Protein AF-A0A5E5AVF3-F1 (afdb_monomer_lite)

Sequence (190 aa):
MSASVRGDELFFSGCRPSLEIARDFVYLDTTTNKESISQADIYAVIANMFACVRSDNQGFAAKAGGKTSAVMAWSSGVYGHVLACPSNFEFYNDAILRAAFLRAASPSELLYAVDEESSARVRDIISAEASAWNNGGGAALPEFLLALATKRMRLADAHLHDVRVHLGKLKLPPYMMDLINEIGPSSDGE

Secondary structure (DSSP, 8-state):
------TT-SS---SSSS-PPPTT-TTS-HHHHGGG--HHHHHHHHHHHHHHHHTTT--TTS-TT----S---S-B-TT--BPPPTHHHHH---HHHHHHHHHHS-TTTTBGGG-HHHHHHHHHHHHHHHHHHTTT--TTHHHHHHHHHTTSSB--HHHHHHHHHHHTTS---HHHHHHHHHS-------

Foldseek 3Di:
DDPPPFLFVPFDWFLDPTQADDCPHPPDNSPPPRPPDGLNNLLVVLLVVVVCVVVVVDPPPDDDPDPPDDDPPQPQQPPRQRAHQLCQLVPPPGLSNVLSNLVSDALSNQAQQSPQVSLQSNLVSLLVLLVCNVVSGNGNNQSVLVCLLVSSHDHHPVSLVVSLVSNVVDDGDPVSVVSSVSNDDPPPPD

Organism: NCBI:txid2508302

Radius of gyration: 17.75 Å; chains: 1; bounding box: 54×36×49 Å

pLDDT: mean 74.74, std 16.51, range [32.56, 93.81]

Structure (mmCIF, N/CA/C/O backbone):
data_AF-A0A5E5AVF3-F1
#
_entry.id   AF-A0A5E5AVF3-F1
#
loop_
_atom_site.group_PDB
_atom_site.id
_atom_site.type_symbol
_atom_site.label_atom_id
_atom_site.label_alt_id
_atom_site.label_comp_id
_atom_site.label_asym_id
_atom_site.label_entity_id
_atom_site.l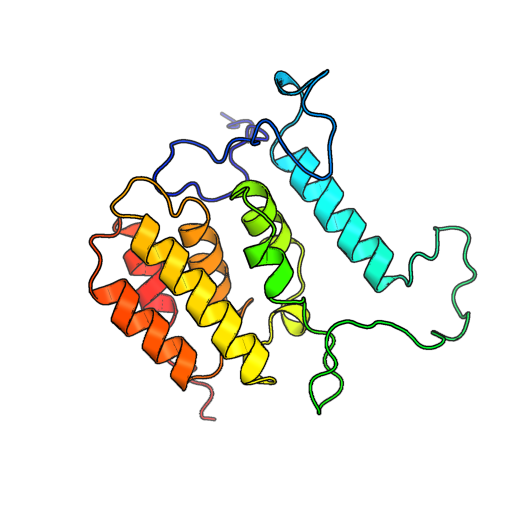abel_seq_id
_atom_site.pdbx_PDB_ins_code
_atom_site.Cartn_x
_atom_site.Cartn_y
_atom_site.Cartn_z
_atom_site.occupancy
_atom_site.B_iso_or_equiv
_atom_site.auth_seq_id
_atom_site.auth_comp_id
_atom_site.auth_asym_id
_atom_site.auth_atom_id
_atom_site.pdbx_PDB_model_num
ATOM 1 N N . MET A 1 1 ? -13.974 -22.711 21.340 1.00 34.44 1 MET A N 1
ATOM 2 C CA . MET A 1 1 ? -14.896 -21.636 20.919 1.00 34.44 1 MET A CA 1
ATOM 3 C C . MET A 1 1 ? -14.328 -21.054 19.640 1.00 34.44 1 MET A C 1
ATOM 5 O O . MET A 1 1 ? -13.303 -20.394 19.699 1.00 34.44 1 MET A O 1
ATOM 9 N N . SER A 1 2 ? -14.892 -21.426 18.489 1.00 32.56 2 SER A N 1
ATOM 10 C CA . SER A 1 2 ? -14.449 -20.919 17.187 1.00 32.56 2 SER A CA 1
ATOM 11 C C . SER A 1 2 ? -14.925 -19.478 17.075 1.00 32.56 2 SER A C 1
ATOM 13 O O . SER A 1 2 ? -16.125 -19.254 16.927 1.00 32.56 2 SER A O 1
ATOM 15 N N . ALA A 1 3 ? -14.021 -18.509 17.211 1.00 37.59 3 ALA A N 1
ATOM 16 C CA . ALA A 1 3 ? -14.309 -17.146 16.797 1.00 37.59 3 ALA A CA 1
ATOM 17 C C . ALA A 1 3 ? -14.588 -17.214 15.293 1.00 37.59 3 ALA A C 1
ATOM 19 O O . ALA A 1 3 ? -13.686 -17.467 14.498 1.00 37.59 3 ALA A O 1
ATOM 20 N N . SER A 1 4 ? -15.865 -17.130 14.917 1.00 39.84 4 SER A N 1
ATOM 21 C CA . SER A 1 4 ? -16.254 -16.916 13.530 1.00 39.84 4 SER A CA 1
ATOM 22 C C . SER A 1 4 ? -15.547 -15.639 13.109 1.00 39.84 4 SER A C 1
ATOM 24 O O . SER A 1 4 ? -15.903 -14.579 13.620 1.00 39.84 4 SER A O 1
ATOM 26 N N . VAL A 1 5 ? -14.520 -15.748 12.263 1.00 46.66 5 VAL A N 1
ATOM 27 C CA . VAL A 1 5 ? -13.874 -14.592 11.637 1.00 46.66 5 VAL A CA 1
ATOM 28 C C . VAL A 1 5 ? -15.006 -13.819 10.975 1.00 46.66 5 VAL A C 1
ATOM 30 O O . VAL A 1 5 ? -15.607 -14.296 10.010 1.00 46.66 5 VAL A O 1
ATOM 33 N N . ARG A 1 6 ? -15.418 -12.704 11.585 1.00 53.56 6 ARG A N 1
ATOM 34 C CA . ARG A 1 6 ? -16.416 -11.823 10.986 1.00 53.56 6 ARG A CA 1
ATOM 35 C C . ARG A 1 6 ? -15.789 -11.330 9.688 1.00 53.56 6 ARG A C 1
ATOM 37 O O . ARG A 1 6 ? -14.609 -10.989 9.680 1.00 53.56 6 ARG A O 1
ATOM 44 N N . GLY A 1 7 ? -16.557 -11.309 8.600 1.00 57.94 7 GLY A N 1
ATOM 45 C CA . GLY A 1 7 ? -16.069 -10.903 7.274 1.00 57.94 7 GLY A CA 1
ATOM 46 C C . GLY A 1 7 ? -15.437 -9.504 7.221 1.00 57.94 7 GLY A C 1
ATOM 47 O O . GLY A 1 7 ? -14.859 -9.164 6.197 1.00 57.94 7 GLY A O 1
ATOM 48 N N . ASP A 1 8 ? -15.505 -8.741 8.318 1.00 62.59 8 ASP A N 1
ATOM 49 C CA . ASP A 1 8 ? -15.069 -7.352 8.474 1.00 62.59 8 ASP A CA 1
ATOM 50 C C . ASP A 1 8 ? -13.799 -7.167 9.332 1.00 62.59 8 ASP A C 1
ATOM 52 O O . ASP A 1 8 ? -13.460 -6.043 9.698 1.00 62.59 8 ASP A O 1
ATOM 56 N N . GLU A 1 9 ? -13.087 -8.249 9.661 1.00 71.69 9 GLU A N 1
ATOM 57 C CA . GLU A 1 9 ? -11.771 -8.212 10.333 1.00 71.69 9 GLU A CA 1
ATOM 58 C C . GLU A 1 9 ? -10.642 -8.702 9.409 1.00 71.69 9 GLU A C 1
ATOM 60 O O . GLU A 1 9 ? -9.593 -9.164 9.858 1.00 71.69 9 GLU A O 1
ATOM 65 N N . LEU A 1 10 ? -10.858 -8.648 8.090 1.00 74.12 10 LEU A N 1
ATOM 66 C CA . LEU A 1 10 ? -9.896 -9.167 7.123 1.00 74.12 10 LEU A CA 1
ATOM 67 C C . LEU A 1 10 ? -8.633 -8.297 7.079 1.00 74.12 10 LEU A C 1
ATOM 69 O O . LEU A 1 10 ? -7.533 -8.833 6.940 1.00 74.12 10 LEU A O 1
ATOM 73 N N . PHE A 1 11 ? -8.780 -6.978 7.206 1.00 79.81 11 PHE A N 1
ATOM 74 C CA . PHE A 1 11 ? -7.700 -5.997 7.077 1.00 79.81 11 PHE A CA 1
ATOM 75 C C . PHE A 1 11 ? -7.324 -5.347 8.416 1.00 79.81 11 PHE A C 1
ATOM 77 O O . PHE A 1 11 ? -8.166 -5.164 9.293 1.00 79.81 11 PHE A O 1
ATOM 84 N N . PHE A 1 12 ? -6.058 -4.952 8.564 1.00 70.69 12 PHE A N 1
ATOM 85 C CA . PHE A 1 12 ? -5.575 -4.184 9.708 1.00 70.69 12 PHE A CA 1
ATOM 86 C C . PHE A 1 12 ? -6.148 -2.769 9.663 1.00 70.69 12 PHE A C 1
ATOM 88 O O . PHE A 1 12 ? -5.821 -1.970 8.785 1.00 70.69 12 PHE A O 1
ATOM 95 N N . SER A 1 13 ? -6.989 -2.445 10.638 1.00 65.12 13 SER A N 1
ATOM 96 C CA . SER A 1 13 ? -7.575 -1.119 10.777 1.00 65.12 13 SER A CA 1
ATOM 97 C C . SER A 1 13 ? -6.633 -0.173 11.535 1.00 65.12 13 SER A C 1
ATOM 99 O O . SER A 1 13 ? -6.146 -0.502 12.617 1.00 65.12 13 SER A O 1
ATOM 101 N N . GLY A 1 14 ? -6.369 1.005 10.961 1.00 64.38 14 GLY A N 1
ATOM 102 C CA . GLY A 1 14 ? -5.529 2.052 11.560 1.00 64.38 14 GLY A CA 1
ATOM 103 C C . GLY A 1 14 ? -6.239 2.881 12.639 1.00 64.38 14 GLY A C 1
ATOM 104 O O . GLY A 1 14 ? -6.730 2.352 13.629 1.00 64.38 14 GLY A O 1
ATOM 105 N N . CYS A 1 15 ? -6.312 4.205 12.453 1.00 57.97 15 CYS A N 1
ATOM 106 C CA . CYS A 1 15 ? -6.968 5.142 13.385 1.00 57.97 15 CYS A CA 1
ATOM 107 C C . CYS A 1 15 ? -8.470 4.899 13.613 1.00 57.97 15 CYS A C 1
ATOM 109 O O . CYS A 1 15 ? -9.067 5.542 14.476 1.00 57.97 15 CYS A O 1
ATOM 111 N N . ARG A 1 16 ? -9.100 4.027 12.822 1.00 59.25 16 ARG A N 1
ATOM 112 C CA . ARG A 1 16 ? -10.519 3.681 12.934 1.00 59.25 16 ARG A CA 1
ATOM 113 C C . ARG A 1 16 ? -10.670 2.235 13.398 1.00 59.25 16 ARG A C 1
ATOM 115 O O . ARG A 1 16 ? -9.829 1.415 13.048 1.00 59.25 16 ARG A O 1
ATOM 122 N N . PRO A 1 17 ? -11.735 1.918 14.155 1.00 53.53 17 PRO A N 1
ATOM 123 C CA . PRO A 1 17 ? -11.934 0.588 14.732 1.00 53.53 17 PRO A CA 1
ATOM 124 C C . PRO A 1 17 ? -12.215 -0.495 13.684 1.00 53.53 17 PRO A C 1
ATOM 126 O O . PRO A 1 17 ? -12.005 -1.669 13.958 1.00 53.53 17 PRO A O 1
ATOM 129 N N . SER A 1 18 ? -12.687 -0.112 12.496 1.00 59.50 18 SER A N 1
ATOM 130 C CA . SER A 1 18 ? -12.791 -0.986 11.334 1.00 59.50 18 SER A CA 1
ATOM 131 C C . SER A 1 18 ? -12.590 -0.167 10.064 1.00 59.50 18 SER A C 1
ATOM 133 O O . SER A 1 18 ? -12.872 1.037 10.021 1.00 59.50 18 SER A O 1
ATOM 135 N N . LEU A 1 19 ? -12.055 -0.817 9.035 1.00 60.41 19 LEU A N 1
ATOM 136 C CA . LEU A 1 19 ? -12.056 -0.275 7.691 1.00 60.41 19 LEU A CA 1
ATOM 137 C C . LEU A 1 19 ? -13.487 -0.416 7.160 1.00 60.41 19 LEU A C 1
ATOM 139 O O . LEU A 1 19 ? -13.970 -1.527 6.950 1.00 60.41 19 LEU A O 1
ATOM 143 N N . GLU A 1 20 ? -14.168 0.719 7.013 1.00 64.69 20 GLU A N 1
ATOM 144 C CA . GLU A 1 20 ? -15.552 0.806 6.545 1.00 64.69 20 GLU A CA 1
ATOM 145 C C . GLU A 1 20 ? -15.616 1.222 5.076 1.00 64.69 20 GLU A C 1
ATOM 147 O O . GLU A 1 20 ? -14.775 1.979 4.589 1.00 64.69 20 GLU A O 1
ATOM 152 N N . ILE A 1 21 ? -16.641 0.734 4.379 1.00 63.12 21 ILE A N 1
ATOM 153 C CA . ILE A 1 21 ? -16.909 1.067 2.980 1.00 63.12 21 ILE A CA 1
ATOM 154 C C . ILE A 1 21 ? -17.369 2.526 2.927 1.00 63.12 21 ILE A C 1
ATOM 156 O O . ILE A 1 21 ? -18.331 2.878 3.624 1.00 63.12 21 ILE A O 1
ATOM 160 N N . ALA A 1 22 ? -16.736 3.399 2.139 1.00 60.28 22 ALA A N 1
ATOM 161 C CA . ALA A 1 22 ? -17.267 4.744 1.941 1.00 60.28 22 ALA A CA 1
ATOM 162 C C . ALA A 1 22 ? -18.610 4.704 1.201 1.00 60.28 22 ALA A C 1
ATOM 164 O O . ALA A 1 22 ? -19.029 3.702 0.625 1.00 60.28 22 ALA A O 1
ATOM 165 N N . ARG A 1 23 ? -19.373 5.795 1.298 1.00 53.44 23 ARG A N 1
ATOM 166 C CA . ARG A 1 23 ? -20.700 5.865 0.664 1.00 53.44 23 ARG A CA 1
ATOM 167 C C . ARG A 1 23 ? -20.620 6.026 -0.855 1.00 53.44 23 ARG A C 1
ATOM 169 O O . ARG A 1 23 ? -21.620 5.770 -1.508 1.00 53.44 23 ARG A O 1
ATOM 176 N N . ASP A 1 24 ? -19.469 6.413 -1.383 1.00 56.00 24 ASP A N 1
ATOM 177 C CA . ASP A 1 24 ? -19.155 6.725 -2.779 1.00 56.00 24 ASP A CA 1
ATOM 178 C C . ASP A 1 24 ? -18.214 5.683 -3.410 1.00 56.00 24 ASP A C 1
ATOM 180 O O . ASP A 1 24 ? -17.358 6.001 -4.233 1.00 56.00 24 ASP A O 1
ATOM 184 N N . PHE A 1 25 ? -18.363 4.421 -3.010 1.00 64.38 25 PHE A N 1
ATOM 185 C CA . PHE A 1 25 ? -17.496 3.345 -3.463 1.00 64.38 25 PHE A CA 1
ATOM 186 C C . PHE A 1 25 ? -17.607 3.139 -4.982 1.00 64.38 25 PHE A C 1
ATOM 188 O O . PHE A 1 25 ? -18.679 2.895 -5.527 1.00 64.38 25 PHE A O 1
ATOM 195 N N . VAL A 1 26 ? -16.470 3.204 -5.676 1.00 63.66 26 VAL A N 1
ATOM 196 C CA . VAL A 1 26 ? -16.422 3.285 -7.148 1.00 63.66 26 VAL A CA 1
ATOM 197 C C . VAL A 1 26 ? -16.917 2.010 -7.848 1.00 63.66 26 VAL A C 1
ATOM 199 O O . VAL A 1 26 ? -17.441 2.083 -8.958 1.00 63.66 26 VAL A O 1
ATOM 202 N N . TYR A 1 27 ? -16.757 0.839 -7.223 1.00 62.59 27 TYR A N 1
ATOM 203 C CA . TYR A 1 27 ? -16.987 -0.459 -7.879 1.00 62.59 27 TYR A CA 1
ATOM 204 C C . TYR A 1 27 ? -18.280 -1.179 -7.473 1.00 62.59 27 TYR A C 1
ATOM 206 O O . TYR A 1 27 ? -18.601 -2.220 -8.041 1.00 62.59 27 TYR A O 1
ATOM 214 N N . LEU A 1 28 ? -19.013 -0.665 -6.490 1.00 64.00 28 LEU A N 1
ATOM 215 C CA . LEU A 1 28 ? -20.213 -1.287 -5.934 1.00 64.00 28 LEU A CA 1
ATOM 216 C C . LEU A 1 28 ? -21.241 -0.199 -5.678 1.00 64.00 28 LEU A C 1
ATOM 218 O O . LEU A 1 28 ? -20.917 0.840 -5.111 1.00 64.00 28 LEU A O 1
ATOM 222 N N . ASP A 1 29 ? -22.488 -0.466 -6.050 1.00 63.25 29 ASP A N 1
ATOM 223 C CA . ASP A 1 29 ? -23.587 0.425 -5.713 1.00 63.25 29 ASP A CA 1
ATOM 224 C C . ASP A 1 29 ? -23.910 0.320 -4.214 1.00 63.25 29 ASP A C 1
ATOM 226 O O . ASP A 1 29 ? -24.664 -0.535 -3.744 1.00 63.25 29 ASP A O 1
ATOM 230 N N . THR A 1 30 ? -23.303 1.219 -3.448 1.00 63.12 30 THR A N 1
ATOM 231 C CA . THR A 1 30 ? -23.482 1.380 -2.003 1.00 63.12 30 THR A CA 1
ATOM 232 C C . THR A 1 30 ? -24.806 2.045 -1.632 1.00 63.12 30 THR A C 1
ATOM 234 O O . THR A 1 30 ? -25.090 2.180 -0.441 1.00 63.12 30 THR A O 1
ATOM 237 N N . THR A 1 31 ? -25.633 2.461 -2.600 1.00 62.56 31 THR A N 1
ATOM 238 C CA . THR A 1 31 ? -26.917 3.124 -2.314 1.00 62.56 31 THR A CA 1
ATOM 239 C C . THR A 1 31 ? -28.014 2.142 -1.913 1.00 62.56 31 THR A C 1
ATOM 241 O O . THR A 1 31 ? -28.884 2.496 -1.119 1.00 62.56 31 THR A O 1
ATOM 244 N N . THR A 1 32 ? -27.947 0.901 -2.403 1.00 60.56 32 THR A N 1
ATOM 245 C CA . THR A 1 32 ? -29.050 -0.062 -2.267 1.00 60.56 32 THR A CA 1
ATOM 246 C C . THR A 1 32 ? -28.806 -1.112 -1.178 1.00 60.56 32 THR A C 1
ATOM 248 O O . THR A 1 32 ? -29.767 -1.588 -0.580 1.00 60.56 32 THR A O 1
ATOM 251 N N . ASN A 1 33 ? -27.549 -1.489 -0.889 1.00 63.22 33 ASN A N 1
ATOM 252 C CA . ASN A 1 33 ? -27.274 -2.630 0.002 1.00 63.22 33 ASN A CA 1
ATOM 253 C C . ASN A 1 33 ? -25.940 -2.549 0.774 1.00 63.22 33 ASN A C 1
ATOM 255 O O . ASN A 1 33 ? -25.206 -3.527 0.893 1.00 63.22 33 ASN A O 1
ATOM 259 N N . LYS A 1 34 ? -25.592 -1.370 1.305 1.00 65.88 34 LYS A N 1
ATOM 260 C CA . LYS A 1 34 ? -24.308 -1.157 2.001 1.00 65.88 34 LYS A CA 1
ATOM 261 C C . LYS A 1 34 ? -24.086 -2.094 3.197 1.00 65.88 34 LYS A C 1
ATOM 263 O O . LYS A 1 34 ? -22.966 -2.532 3.420 1.00 65.88 34 LYS A O 1
ATOM 268 N N . GLU A 1 35 ? -25.139 -2.392 3.956 1.00 67.00 35 GLU A N 1
ATOM 269 C CA . GLU A 1 35 ? -25.049 -3.180 5.196 1.00 67.00 35 GLU A CA 1
ATOM 270 C C . GLU A 1 35 ? -24.799 -4.676 4.958 1.00 67.00 35 GLU A C 1
ATOM 272 O O . GLU A 1 35 ? -24.400 -5.381 5.880 1.00 67.00 35 GLU A O 1
ATOM 277 N N . SER A 1 36 ? -25.010 -5.167 3.732 1.00 70.62 36 SER A N 1
ATOM 278 C CA . SER A 1 36 ? -24.752 -6.565 3.375 1.00 70.62 36 SER A CA 1
ATOM 279 C C . SER A 1 36 ? -23.370 -6.805 2.767 1.00 70.62 36 SER A C 1
ATOM 281 O O . SER A 1 36 ? -23.023 -7.957 2.530 1.00 70.62 36 SER A O 1
ATOM 283 N N . ILE A 1 37 ? -22.616 -5.747 2.450 1.00 74.00 37 ILE A N 1
ATOM 284 C CA . ILE A 1 37 ? -21.313 -5.864 1.786 1.00 74.00 37 ILE A CA 1
ATOM 285 C C . ILE A 1 37 ? -20.230 -5.939 2.862 1.00 74.00 37 ILE A C 1
ATOM 287 O O . ILE A 1 37 ? -20.027 -4.980 3.606 1.00 74.00 37 ILE A O 1
ATOM 291 N N . SER A 1 38 ? -19.525 -7.067 2.922 1.00 80.00 38 SER A N 1
ATOM 292 C CA . SER A 1 38 ? -18.410 -7.286 3.847 1.00 80.00 38 SER A CA 1
ATOM 293 C C . SER A 1 38 ? -17.060 -6.889 3.239 1.00 80.00 38 SER A C 1
ATOM 295 O O . SER A 1 38 ? -16.915 -6.762 2.017 1.00 80.00 38 SER A O 1
ATOM 297 N N . GLN A 1 39 ? -16.019 -6.754 4.072 1.00 81.81 39 GLN A N 1
ATOM 298 C CA . GLN A 1 39 ? -14.650 -6.558 3.556 1.00 81.81 39 GLN A CA 1
ATOM 299 C C . GLN A 1 39 ? -14.197 -7.721 2.655 1.00 81.81 39 GLN A C 1
ATOM 301 O O . GLN A 1 39 ? -13.451 -7.506 1.695 1.00 81.81 39 GLN A O 1
ATOM 306 N N . ALA A 1 40 ? -14.657 -8.944 2.936 1.00 81.00 40 ALA A N 1
ATOM 307 C CA . ALA A 1 40 ? -14.360 -10.123 2.129 1.00 81.00 40 ALA A CA 1
ATOM 308 C C . ALA A 1 40 ? -14.952 -10.034 0.712 1.00 81.00 40 ALA A C 1
ATOM 310 O O . ALA A 1 40 ? -14.285 -10.441 -0.239 1.00 81.00 40 ALA A O 1
ATOM 311 N N . ASP A 1 41 ? -16.146 -9.456 0.552 1.00 81.75 41 ASP A N 1
ATOM 312 C CA . ASP A 1 41 ? -16.769 -9.262 -0.764 1.00 81.75 41 ASP A CA 1
ATOM 313 C C . ASP A 1 41 ? -15.953 -8.289 -1.615 1.00 81.75 41 ASP A C 1
ATOM 315 O O . ASP A 1 41 ? -15.657 -8.562 -2.779 1.00 81.75 41 ASP A O 1
ATOM 319 N N . ILE A 1 42 ? -15.506 -7.184 -1.013 1.00 82.56 42 ILE A N 1
ATOM 320 C CA . ILE A 1 42 ? -14.630 -6.220 -1.688 1.00 82.56 42 ILE A CA 1
ATOM 321 C C . ILE A 1 42 ? -13.321 -6.885 -2.090 1.00 82.56 42 ILE A C 1
ATOM 323 O O . ILE A 1 42 ? -12.885 -6.756 -3.235 1.00 82.56 42 ILE A O 1
ATOM 327 N N . TYR A 1 43 ? -12.700 -7.621 -1.170 1.00 86.00 43 TYR A N 1
ATOM 328 C CA . TYR A 1 43 ? -11.477 -8.344 -1.478 1.00 86.00 43 TYR A CA 1
ATOM 329 C C . TYR A 1 43 ? -11.678 -9.338 -2.626 1.00 86.00 43 TYR A C 1
ATOM 331 O O . TYR A 1 43 ? -10.853 -9.380 -3.534 1.00 86.00 43 TYR A O 1
ATOM 339 N N . ALA A 1 44 ? -12.781 -10.090 -2.631 1.00 85.19 44 ALA A N 1
ATOM 340 C CA . ALA A 1 44 ? -13.100 -11.036 -3.693 1.00 85.19 44 ALA A CA 1
ATOM 341 C C . ALA A 1 44 ? -13.275 -10.339 -5.051 1.00 85.19 44 ALA A C 1
ATOM 343 O O . ALA A 1 44 ? -12.739 -10.819 -6.051 1.00 85.19 44 ALA A O 1
ATOM 344 N N . VAL A 1 45 ? -13.955 -9.188 -5.094 1.00 85.25 45 VAL A N 1
ATOM 345 C CA . VAL A 1 45 ? -14.118 -8.390 -6.319 1.00 85.25 45 VAL A CA 1
ATOM 346 C C . VAL A 1 45 ? -12.768 -7.897 -6.837 1.00 85.25 45 VAL A C 1
ATOM 348 O O . VAL A 1 45 ? -12.469 -8.073 -8.018 1.00 85.25 45 VAL A O 1
ATOM 351 N N . ILE A 1 46 ? -11.924 -7.333 -5.969 1.00 86.31 46 ILE A N 1
ATOM 352 C CA . ILE A 1 46 ? -10.600 -6.833 -6.360 1.00 86.31 46 ILE A CA 1
ATOM 353 C C . ILE A 1 46 ? -9.679 -7.984 -6.784 1.00 86.31 46 ILE A C 1
ATOM 355 O O . ILE A 1 46 ? -9.027 -7.902 -7.823 1.00 86.31 46 ILE A O 1
ATOM 359 N N . ALA A 1 47 ? -9.664 -9.098 -6.052 1.00 86.69 47 ALA A N 1
ATOM 360 C CA . ALA A 1 47 ? -8.902 -10.286 -6.426 1.00 86.69 47 ALA A CA 1
ATOM 361 C C . ALA A 1 47 ? -9.349 -10.849 -7.783 1.00 86.69 47 ALA A C 1
ATOM 363 O O . ALA A 1 47 ? -8.506 -11.197 -8.612 1.00 86.69 47 ALA A O 1
ATOM 364 N N . ASN A 1 48 ? -10.659 -10.879 -8.041 1.00 84.56 48 ASN A N 1
ATOM 365 C CA . ASN A 1 48 ? -11.197 -11.276 -9.335 1.00 84.56 48 ASN A CA 1
ATOM 366 C C . ASN A 1 48 ? -10.816 -10.283 -10.441 1.00 84.56 48 ASN A C 1
ATOM 368 O O . ASN A 1 48 ? -10.429 -10.712 -11.520 1.00 84.56 48 ASN A O 1
ATOM 372 N N . MET A 1 49 ? -10.840 -8.973 -10.176 1.00 83.50 49 MET A N 1
ATOM 373 C CA . MET A 1 49 ? -10.368 -7.956 -11.123 1.00 83.50 49 MET A CA 1
ATOM 374 C C . MET A 1 49 ? -8.905 -8.205 -11.517 1.00 83.50 49 MET A C 1
ATOM 376 O O . MET A 1 49 ? -8.591 -8.242 -12.706 1.00 83.50 49 MET A O 1
ATOM 380 N N . PHE A 1 50 ? -8.017 -8.458 -10.552 1.00 82.12 50 PHE A N 1
ATOM 381 C CA . PHE A 1 50 ? -6.633 -8.843 -10.846 1.00 82.12 50 PHE A CA 1
ATOM 382 C C . PHE A 1 50 ? -6.551 -10.147 -11.650 1.00 82.12 50 PHE A C 1
ATOM 384 O O . PHE A 1 50 ? -5.771 -10.232 -12.596 1.00 82.12 50 PHE A O 1
ATOM 391 N N . ALA A 1 51 ? -7.345 -11.165 -11.307 1.00 82.62 51 ALA A N 1
ATOM 392 C CA . ALA A 1 51 ? -7.362 -12.439 -12.027 1.00 82.62 51 ALA A CA 1
ATOM 393 C C . ALA A 1 51 ? -7.812 -12.274 -13.488 1.00 82.62 51 ALA A C 1
ATOM 395 O O . ALA A 1 51 ? -7.177 -12.821 -14.392 1.00 82.62 51 ALA A O 1
ATOM 396 N N . CYS A 1 52 ? -8.859 -11.482 -13.718 1.00 80.56 52 CYS A N 1
ATOM 397 C CA . CYS A 1 52 ? -9.342 -11.113 -15.040 1.00 80.56 52 CYS A CA 1
ATOM 398 C C . CYS A 1 52 ? -8.243 -10.415 -15.841 1.00 80.56 52 CYS A C 1
ATOM 400 O O . CYS A 1 52 ? -7.932 -10.856 -16.942 1.00 80.56 52 CYS A O 1
ATOM 402 N N . VAL A 1 53 ? -7.586 -9.399 -15.275 1.00 77.12 53 VAL A N 1
ATOM 403 C CA . VAL A 1 53 ? -6.542 -8.658 -15.996 1.00 77.12 53 VAL A CA 1
ATOM 404 C C . VAL A 1 53 ? -5.312 -9.522 -16.291 1.00 77.12 53 VAL A C 1
ATOM 406 O O . VAL A 1 53 ? -4.818 -9.510 -17.416 1.00 77.12 53 VAL A O 1
ATOM 409 N N . ARG A 1 54 ? -4.860 -10.349 -15.340 1.00 79.12 54 ARG A N 1
ATOM 410 C CA . ARG A 1 54 ? -3.767 -11.318 -15.565 1.00 79.12 54 ARG A CA 1
ATOM 411 C C . ARG A 1 54 ? -4.101 -12.341 -16.652 1.00 79.12 54 ARG A C 1
ATOM 413 O O . ARG A 1 54 ? -3.199 -12.844 -17.313 1.00 79.12 54 ARG A O 1
ATOM 420 N N . SER A 1 55 ? -5.388 -12.629 -16.830 1.00 76.75 55 SER A N 1
ATOM 421 C CA . SER A 1 55 ? -5.900 -13.522 -17.870 1.00 76.75 55 SER A CA 1
ATOM 422 C C . SER A 1 55 ? -6.267 -12.779 -19.157 1.00 76.75 55 SER A C 1
ATOM 424 O O . SER A 1 55 ? -6.934 -13.368 -19.996 1.00 76.75 55 SER A O 1
ATOM 426 N N . ASP A 1 56 ? -5.888 -11.505 -19.326 1.00 72.12 56 ASP A N 1
ATOM 427 C CA . ASP A 1 56 ? -6.249 -10.678 -20.492 1.00 72.12 56 ASP A CA 1
ATOM 428 C C . ASP A 1 56 ? -7.774 -10.604 -20.730 1.00 72.12 56 ASP A C 1
ATOM 430 O O . ASP A 1 56 ? -8.277 -10.678 -21.849 1.00 72.12 56 ASP A O 1
ATOM 434 N N . ASN A 1 57 ? -8.538 -10.555 -19.632 1.00 71.19 57 ASN A N 1
ATOM 435 C CA . ASN A 1 57 ? -10.001 -10.653 -19.595 1.00 71.19 57 ASN A CA 1
ATOM 436 C C . ASN A 1 57 ? -10.572 -11.857 -20.367 1.00 71.19 57 ASN A C 1
ATOM 438 O O . ASN A 1 57 ? -11.742 -11.863 -20.758 1.00 71.19 57 ASN A O 1
ATOM 442 N N . GLN A 1 58 ? -9.771 -12.902 -20.566 1.00 67.38 58 GLN A N 1
ATOM 443 C CA . GLN A 1 58 ? -10.221 -14.138 -21.175 1.00 67.38 58 GLN A CA 1
ATOM 444 C C . GLN A 1 58 ? -11.114 -14.875 -20.173 1.00 67.38 58 GLN A C 1
ATOM 446 O O . GLN A 1 58 ? -10.689 -15.253 -19.081 1.00 67.38 58 GLN A O 1
ATOM 451 N N . GLY A 1 59 ? -12.384 -15.063 -20.534 1.00 63.59 59 GLY A N 1
ATOM 452 C CA . GLY A 1 59 ? -13.307 -15.861 -19.731 1.00 63.59 59 GLY A CA 1
ATOM 453 C C . GLY A 1 59 ? -12.903 -17.338 -19.705 1.00 63.59 59 GLY A C 1
ATOM 454 O O . GLY A 1 59 ? -12.134 -17.803 -20.543 1.00 63.59 59 GLY A O 1
ATOM 455 N N . PHE A 1 60 ? -13.500 -18.117 -18.800 1.00 61.47 60 PHE A N 1
ATOM 456 C CA . PHE A 1 60 ? -13.243 -19.562 -18.650 1.00 61.47 60 PHE A CA 1
ATOM 457 C C . PHE A 1 60 ? -13.427 -20.396 -19.937 1.00 61.47 60 PHE A C 1
ATOM 459 O O . PHE A 1 60 ? -12.963 -21.531 -20.008 1.00 61.47 60 PHE A O 1
ATOM 466 N N . ALA A 1 61 ? -14.111 -19.852 -20.949 1.00 64.94 61 ALA A N 1
ATOM 467 C CA . ALA A 1 61 ? -14.334 -20.481 -22.251 1.00 64.94 61 ALA A CA 1
ATOM 468 C C . ALA A 1 61 ? -13.206 -20.234 -23.277 1.00 64.94 61 ALA A C 1
ATOM 470 O O . ALA A 1 61 ? -13.243 -20.795 -24.375 1.00 64.94 61 ALA A O 1
ATOM 471 N N . ALA A 1 62 ? -12.220 -19.389 -22.963 1.00 60.38 62 ALA A N 1
ATOM 472 C CA . ALA A 1 62 ? -11.109 -19.109 -23.859 1.00 60.38 62 ALA A CA 1
ATOM 473 C C . ALA A 1 62 ? -10.179 -20.324 -23.971 1.00 60.38 62 ALA A C 1
ATOM 475 O O . ALA A 1 62 ? -9.808 -20.955 -22.981 1.00 60.38 62 ALA A O 1
ATOM 476 N N . LYS A 1 63 ? -9.790 -20.675 -25.202 1.00 55.75 63 LYS A N 1
ATOM 477 C CA . LYS A 1 63 ? -8.885 -21.802 -25.448 1.00 55.75 63 LYS A CA 1
ATOM 478 C C . LYS A 1 63 ? -7.511 -21.498 -24.848 1.00 55.75 63 LYS A C 1
ATOM 480 O O . LYS A 1 63 ? -6.865 -20.533 -25.257 1.00 55.75 63 LYS A O 1
ATOM 485 N N . ALA A 1 64 ? -7.051 -22.357 -23.937 1.00 50.88 64 ALA A N 1
ATOM 486 C CA . ALA A 1 64 ? -5.681 -22.342 -23.435 1.00 50.88 64 ALA A CA 1
ATOM 487 C C . ALA A 1 64 ? -4.706 -22.404 -24.627 1.00 50.88 64 ALA A C 1
ATOM 489 O O . ALA A 1 64 ? -4.628 -23.423 -25.311 1.00 50.88 64 ALA A O 1
ATOM 490 N N . GLY A 1 65 ? -4.022 -21.295 -24.925 1.00 48.62 65 GLY A N 1
ATOM 491 C CA . GLY A 1 65 ? -3.050 -21.215 -26.023 1.00 48.62 65 GLY A CA 1
ATOM 492 C C . GLY A 1 65 ? -3.295 -20.133 -27.081 1.00 48.62 65 GLY A C 1
ATOM 493 O O . GLY A 1 65 ? -2.535 -20.063 -28.047 1.00 48.62 65 GLY A O 1
ATOM 494 N N . GLY A 1 66 ? -4.304 -19.269 -26.929 1.00 44.75 66 GLY A N 1
ATOM 495 C CA . GLY A 1 66 ? -4.373 -18.028 -27.706 1.00 44.75 66 GLY A CA 1
ATOM 496 C C . GLY A 1 66 ? -3.187 -17.129 -27.352 1.00 44.75 66 GLY A C 1
ATOM 497 O O . GLY A 1 66 ? -3.065 -16.720 -26.203 1.00 44.75 66 GLY A O 1
ATOM 498 N N . LYS A 1 67 ? -2.287 -16.877 -28.313 1.00 45.09 67 LYS A N 1
ATOM 499 C CA . LYS A 1 67 ? -1.127 -15.981 -28.167 1.00 45.09 67 LYS A CA 1
ATOM 500 C C . LYS A 1 67 ? -1.543 -14.725 -27.399 1.00 45.09 67 LYS A C 1
ATOM 502 O O . LYS A 1 67 ? -2.431 -14.017 -27.864 1.00 45.09 67 LYS A O 1
ATOM 507 N N . THR A 1 68 ? -0.890 -14.472 -26.265 1.00 45.66 68 THR A N 1
ATOM 508 C CA . THR A 1 68 ? -1.025 -13.267 -25.436 1.00 45.66 68 THR A CA 1
ATOM 509 C C . THR A 1 68 ? -0.592 -12.057 -26.262 1.00 45.66 68 THR A C 1
ATOM 511 O O . THR A 1 68 ? 0.569 -11.643 -26.253 1.00 45.66 68 THR A O 1
ATOM 514 N N . SER A 1 69 ? -1.499 -11.576 -27.104 1.00 41.56 69 SER A N 1
ATOM 515 C CA . SER A 1 69 ? -1.264 -10.483 -28.029 1.00 41.56 69 SER A CA 1
ATOM 516 C C . SER A 1 69 ? -1.413 -9.188 -27.259 1.00 41.56 69 SER A C 1
ATOM 518 O O . SER A 1 69 ? -2.525 -8.733 -27.047 1.00 41.56 69 SER A O 1
ATOM 520 N N . ALA A 1 70 ? -0.264 -8.634 -26.874 1.00 46.44 70 ALA A N 1
ATOM 521 C CA . ALA A 1 70 ? 0.007 -7.206 -26.812 1.00 46.44 70 ALA A CA 1
ATOM 522 C C . ALA A 1 70 ? -1.170 -6.328 -26.353 1.00 46.44 70 ALA A C 1
ATOM 524 O O . ALA A 1 70 ? -2.002 -5.938 -27.166 1.00 46.44 70 ALA A O 1
ATOM 525 N N . VAL A 1 71 ? -1.148 -5.977 -25.064 1.00 43.62 71 VAL A N 1
ATOM 526 C CA . VAL A 1 71 ? -1.429 -4.654 -24.466 1.00 43.62 71 VAL A CA 1
ATOM 527 C C . VAL A 1 71 ? -1.865 -4.902 -23.016 1.00 43.62 71 VAL A C 1
ATOM 529 O O . VAL A 1 71 ? -3.020 -4.753 -22.643 1.00 43.62 71 VAL A O 1
ATOM 532 N N . MET A 1 72 ? -0.913 -5.265 -22.153 1.00 44.84 72 MET A N 1
ATOM 533 C CA . MET A 1 72 ? -1.028 -4.857 -20.753 1.00 44.84 72 MET A CA 1
ATOM 534 C C . MET A 1 72 ? -0.237 -3.565 -20.618 1.00 44.84 72 MET A C 1
ATOM 536 O O . MET A 1 72 ? 0.965 -3.570 -20.375 1.00 44.84 72 MET A O 1
ATOM 540 N N . ALA A 1 73 ? -0.932 -2.446 -20.822 1.00 42.94 73 ALA A N 1
ATOM 541 C CA . ALA A 1 73 ? -0.487 -1.129 -20.384 1.00 42.94 73 ALA A CA 1
ATOM 542 C C . ALA A 1 73 ? -0.596 -1.055 -18.850 1.00 42.94 73 ALA A C 1
ATOM 544 O O . ALA A 1 73 ? -1.414 -0.337 -18.286 1.00 42.94 73 ALA A O 1
ATOM 545 N N . TRP A 1 74 ? 0.201 -1.878 -18.183 1.00 45.41 74 TRP A N 1
ATOM 546 C CA . TRP A 1 74 ? 0.616 -1.713 -16.799 1.00 45.41 74 TRP A CA 1
ATOM 547 C C . TRP A 1 74 ? 2.015 -1.147 -16.943 1.00 45.41 74 TRP A C 1
ATOM 549 O O . TRP A 1 74 ? 2.825 -1.786 -17.611 1.00 45.41 74 TRP A O 1
ATOM 559 N N . SER A 1 75 ? 2.232 0.086 -16.478 1.00 43.78 75 SER A N 1
ATOM 560 C CA . SER A 1 75 ? 3.423 0.909 -16.739 1.00 43.78 75 SER A CA 1
ATOM 561 C C . SER A 1 75 ? 4.671 0.048 -16.919 1.00 43.78 75 SER A C 1
ATOM 563 O O . SER A 1 75 ? 5.215 -0.480 -15.948 1.00 43.78 75 SER A O 1
ATOM 565 N N . SER A 1 76 ? 5.070 -0.152 -18.176 1.00 40.97 76 SER A N 1
ATOM 566 C CA . SER A 1 76 ? 6.239 -0.948 -18.501 1.00 40.97 76 SER A CA 1
ATOM 567 C C . SER A 1 76 ? 7.449 -0.141 -18.061 1.00 40.97 76 SER A C 1
ATOM 569 O O . SER A 1 76 ? 7.931 0.718 -18.802 1.00 40.97 76 SER A O 1
ATOM 571 N N . GLY A 1 77 ? 7.928 -0.399 -16.845 1.00 47.88 77 GLY A N 1
ATOM 572 C CA . GLY A 1 77 ? 9.293 -0.050 -16.494 1.00 47.88 77 GLY A CA 1
ATOM 573 C C . GLY A 1 77 ? 10.230 -0.671 -17.531 1.00 47.88 77 GLY A C 1
ATOM 574 O O . GLY A 1 77 ? 9.912 -1.700 -18.139 1.00 47.88 77 GLY A O 1
ATOM 575 N N . VAL A 1 78 ? 11.389 -0.048 -17.732 1.00 44.16 78 VAL A N 1
ATOM 576 C CA . VAL A 1 78 ? 12.390 -0.352 -18.777 1.00 44.16 78 VAL A CA 1
ATOM 577 C C . VAL A 1 78 ? 12.802 -1.843 -18.846 1.00 44.16 78 VAL A C 1
ATOM 579 O O . VAL A 1 78 ? 13.364 -2.284 -19.844 1.00 44.16 78 VAL A O 1
ATOM 582 N N . TYR A 1 79 ? 12.453 -2.647 -17.837 1.00 45.88 79 TYR A N 1
ATOM 583 C CA . TYR A 1 79 ? 12.780 -4.068 -17.695 1.00 45.88 79 TYR A CA 1
ATOM 584 C C . TYR A 1 79 ? 11.618 -5.062 -17.906 1.00 45.88 79 TYR A C 1
ATOM 586 O O . TYR A 1 79 ? 11.787 -6.250 -17.651 1.00 45.88 79 TYR A O 1
ATOM 594 N N . GLY A 1 80 ? 10.443 -4.632 -18.384 1.00 51.62 80 GLY A N 1
ATOM 595 C CA . GLY A 1 80 ? 9.351 -5.560 -18.733 1.00 51.62 80 GLY A CA 1
ATOM 596 C C . GLY A 1 80 ? 8.584 -6.146 -17.539 1.00 51.62 80 GLY A C 1
ATOM 597 O O . GLY A 1 80 ? 7.846 -7.118 -17.695 1.00 51.62 80 GLY A O 1
ATOM 598 N N . HIS A 1 81 ? 8.728 -5.551 -16.352 1.00 54.91 81 HIS A N 1
ATOM 599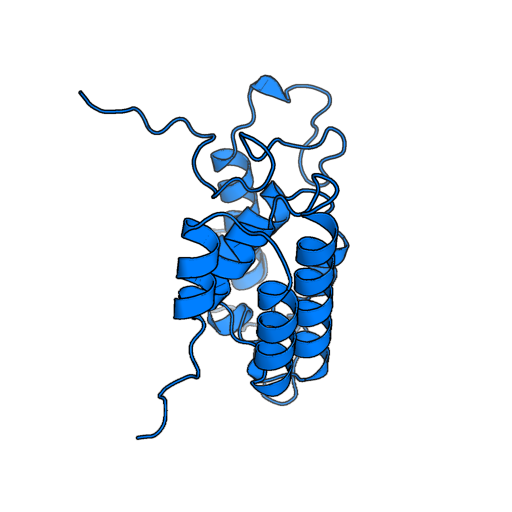 C CA . HIS A 1 81 ? 7.882 -5.855 -15.202 1.00 54.91 81 HIS A CA 1
ATOM 600 C C . HIS A 1 81 ? 6.519 -5.160 -15.337 1.00 54.91 81 HIS A C 1
ATOM 602 O O . HIS A 1 81 ? 6.442 -3.965 -15.617 1.00 54.91 81 HIS A O 1
ATOM 608 N N . VAL A 1 82 ? 5.446 -5.923 -15.119 1.00 68.88 82 VAL A N 1
ATOM 609 C CA . VAL A 1 82 ? 4.056 -5.446 -15.075 1.00 68.88 82 VAL A CA 1
ATOM 610 C C . VAL A 1 82 ? 3.810 -4.894 -13.671 1.00 68.88 82 VAL A C 1
ATOM 612 O O . VAL A 1 82 ? 3.505 -5.653 -12.755 1.00 68.88 82 VAL A O 1
ATOM 615 N N . LEU A 1 83 ? 4.013 -3.588 -13.479 1.00 76.38 83 LEU A N 1
ATOM 616 C CA . LEU A 1 83 ? 3.817 -2.927 -12.185 1.00 76.38 83 LEU A CA 1
ATOM 617 C C . LEU A 1 83 ? 2.379 -2.429 -12.031 1.00 76.38 83 LEU A C 1
ATOM 619 O O . LEU A 1 83 ? 1.787 -1.890 -12.968 1.00 76.38 83 LEU A O 1
ATOM 623 N N . ALA A 1 84 ? 1.816 -2.572 -10.834 1.00 81.88 84 ALA A N 1
ATOM 624 C CA . ALA A 1 84 ? 0.531 -1.974 -10.516 1.00 81.88 84 ALA A CA 1
ATOM 625 C C . ALA A 1 84 ? 0.676 -0.447 -10.465 1.00 81.88 84 ALA A C 1
ATOM 627 O O . ALA A 1 84 ? 1.498 0.073 -9.715 1.00 81.88 84 ALA A O 1
ATOM 628 N N . CYS A 1 85 ? -0.126 0.277 -11.245 1.00 81.38 85 CYS A N 1
ATOM 629 C CA . CYS A 1 85 ? -0.011 1.732 -11.348 1.00 81.38 85 CYS A CA 1
ATOM 630 C C . CYS A 1 85 ? -0.183 2.411 -9.969 1.00 81.38 85 CYS A C 1
ATOM 632 O O . CYS A 1 85 ? -1.245 2.247 -9.359 1.00 81.38 85 CYS A O 1
ATOM 634 N N . PRO A 1 86 ? 0.796 3.207 -9.488 1.00 84.06 86 PRO A N 1
ATOM 635 C CA . PRO A 1 86 ? 0.700 3.908 -8.205 1.00 84.06 86 PRO A CA 1
ATOM 636 C C . PRO A 1 86 ? -0.533 4.804 -8.089 1.00 84.06 86 PRO A C 1
ATOM 638 O O . PRO A 1 86 ? -1.120 4.910 -7.015 1.00 84.06 86 PRO A O 1
ATOM 641 N N . SER A 1 87 ? -0.979 5.388 -9.205 1.00 81.25 87 SER A N 1
ATOM 642 C CA . SER A 1 87 ? -2.151 6.266 -9.227 1.00 81.25 87 SER A CA 1
ATOM 643 C C . SER A 1 87 ? -3.446 5.567 -8.820 1.00 81.25 87 SER A C 1
ATOM 645 O O . SER A 1 87 ? -4.371 6.233 -8.369 1.00 81.25 87 SER A O 1
ATOM 647 N N . ASN A 1 88 ? -3.515 4.232 -8.870 1.00 80.88 88 ASN A N 1
ATOM 648 C CA . ASN A 1 88 ? -4.648 3.501 -8.299 1.00 80.88 88 ASN A CA 1
ATOM 649 C C . ASN A 1 88 ? -4.804 3.813 -6.801 1.00 80.88 88 ASN A C 1
ATOM 651 O O . ASN A 1 88 ? -5.911 4.061 -6.335 1.00 80.88 88 ASN A O 1
ATOM 655 N N . PHE A 1 89 ? -3.703 3.896 -6.050 1.00 83.38 89 PHE A N 1
ATOM 656 C CA . PHE A 1 89 ? -3.754 4.261 -4.635 1.00 83.38 89 PHE A CA 1
ATOM 657 C C . PHE A 1 89 ? -4.111 5.738 -4.416 1.00 83.38 89 PHE A C 1
ATOM 659 O O . PHE A 1 89 ? -4.752 6.054 -3.416 1.00 83.38 89 PHE A O 1
ATOM 666 N N . GLU A 1 90 ? -3.748 6.631 -5.341 1.00 79.75 90 GLU A N 1
ATOM 667 C CA . GLU A 1 90 ? -4.117 8.055 -5.288 1.00 79.75 90 GLU A CA 1
ATOM 668 C C . GLU A 1 90 ? -5.626 8.243 -5.485 1.00 79.75 90 GLU A C 1
ATOM 670 O O . GLU A 1 90 ? -6.253 8.982 -4.729 1.00 79.75 90 GLU A O 1
ATOM 675 N N . PHE A 1 91 ? -6.215 7.542 -6.461 1.00 74.88 91 PHE A N 1
ATOM 676 C CA . PHE A 1 91 ? -7.637 7.658 -6.792 1.00 74.88 91 PHE A CA 1
ATOM 677 C C . PHE A 1 91 ? -8.562 6.935 -5.812 1.00 74.88 91 PHE A C 1
ATOM 679 O O . PHE A 1 91 ? -9.700 7.365 -5.615 1.00 74.88 91 PHE A O 1
ATOM 686 N N . TYR A 1 92 ? -8.121 5.831 -5.208 1.00 74.56 92 TYR A N 1
ATOM 687 C CA . TYR A 1 92 ? -8.937 5.129 -4.223 1.00 74.56 92 TYR A CA 1
ATOM 688 C C . TYR A 1 92 ? -8.981 5.925 -2.923 1.00 74.56 92 TYR A C 1
ATOM 690 O O . TYR A 1 92 ? -8.051 5.869 -2.130 1.00 74.56 92 TYR A O 1
ATOM 698 N N . ASN A 1 93 ? -10.078 6.640 -2.681 1.00 68.94 93 ASN A N 1
ATOM 699 C CA . ASN A 1 93 ? -10.300 7.358 -1.421 1.00 68.94 93 ASN A CA 1
ATOM 700 C C . ASN A 1 93 ? -10.512 6.401 -0.233 1.00 68.94 93 ASN A C 1
ATOM 702 O O . ASN A 1 93 ? -10.299 6.768 0.923 1.00 68.94 93 ASN A O 1
ATOM 706 N N . ASP A 1 94 ? -10.919 5.163 -0.519 1.00 77.44 94 ASP A N 1
ATOM 707 C CA . ASP A 1 94 ? -11.219 4.139 0.470 1.00 77.44 94 ASP A CA 1
ATOM 708 C C . ASP A 1 94 ? -9.985 3.379 0.940 1.00 77.44 94 ASP A C 1
ATOM 710 O O . ASP A 1 94 ? -9.274 2.725 0.169 1.00 77.44 94 ASP A O 1
ATOM 714 N N . ALA A 1 95 ? -9.817 3.331 2.256 1.00 81.75 95 ALA A N 1
ATOM 715 C CA . ALA A 1 95 ? -8.767 2.534 2.858 1.00 81.75 95 ALA A CA 1
ATOM 716 C C . ALA A 1 95 ? -8.989 1.015 2.682 1.00 81.75 95 ALA A C 1
ATOM 718 O O . ALA A 1 95 ? -8.004 0.294 2.531 1.00 81.75 95 ALA A O 1
ATOM 719 N N . ILE A 1 96 ? -10.243 0.525 2.602 1.00 83.75 96 ILE A N 1
ATOM 720 C CA . ILE A 1 96 ? -10.516 -0.888 2.252 1.00 83.75 96 ILE A CA 1
ATOM 721 C C . ILE A 1 96 ? -10.044 -1.189 0.830 1.00 83.75 96 ILE A C 1
ATOM 723 O O . ILE A 1 96 ? -9.435 -2.230 0.611 1.00 83.75 96 ILE A O 1
ATOM 727 N N . LEU A 1 97 ? -10.309 -0.304 -0.141 1.00 82.62 97 LEU A N 1
ATOM 728 C CA . LEU A 1 97 ? -9.893 -0.537 -1.528 1.00 82.62 97 LEU A CA 1
ATOM 729 C C . LEU A 1 97 ? -8.380 -0.626 -1.630 1.00 82.62 97 LEU A C 1
ATOM 731 O O . LEU A 1 97 ? -7.864 -1.575 -2.216 1.00 82.62 97 LEU A O 1
ATOM 735 N N . ARG A 1 98 ? -7.671 0.319 -1.006 1.00 87.38 98 ARG A N 1
ATOM 736 C CA . ARG A 1 98 ? -6.206 0.301 -0.953 1.00 87.38 98 ARG A CA 1
ATOM 737 C C . ARG A 1 98 ? -5.687 -0.984 -0.299 1.00 87.38 98 ARG A C 1
ATOM 739 O O . ARG A 1 98 ? -4.809 -1.629 -0.864 1.00 87.38 98 ARG A O 1
ATOM 746 N N . ALA A 1 99 ? -6.266 -1.399 0.828 1.00 88.12 99 ALA A N 1
ATOM 747 C CA . ALA A 1 99 ? -5.901 -2.631 1.527 1.00 88.12 99 ALA A CA 1
ATOM 748 C C . ALA A 1 99 ? -6.155 -3.897 0.686 1.00 88.12 99 ALA A C 1
ATOM 750 O O . ALA A 1 99 ? -5.274 -4.744 0.527 1.00 88.12 99 ALA A O 1
ATOM 751 N N . ALA A 1 100 ? -7.345 -4.009 0.093 1.00 88.31 100 ALA A N 1
ATOM 752 C CA . ALA A 1 100 ? -7.721 -5.118 -0.775 1.00 88.31 100 ALA A CA 1
ATOM 753 C C . ALA A 1 100 ? -6.802 -5.208 -1.993 1.00 88.31 100 ALA A C 1
ATOM 755 O O . ALA A 1 100 ? -6.348 -6.297 -2.344 1.00 88.31 100 ALA A O 1
ATOM 756 N N . PHE A 1 101 ? -6.476 -4.063 -2.590 1.00 88.12 101 PHE A N 1
ATOM 757 C CA . PHE A 1 101 ? -5.570 -3.972 -3.724 1.00 88.12 101 PHE A CA 1
ATOM 758 C C . PHE A 1 101 ? -4.152 -4.428 -3.355 1.00 88.12 101 PHE A C 1
ATOM 760 O O . PHE A 1 101 ? -3.589 -5.267 -4.056 1.00 88.12 101 PHE A O 1
ATOM 767 N N . LEU A 1 102 ? -3.605 -3.967 -2.221 1.00 89.88 102 LEU A N 1
ATOM 768 C CA . LEU A 1 102 ? -2.287 -4.393 -1.723 1.00 89.88 102 LEU A CA 1
ATOM 769 C C . LEU A 1 102 ? -2.206 -5.909 -1.495 1.00 89.88 102 LEU A C 1
ATOM 771 O O . LEU A 1 102 ? -1.192 -6.534 -1.811 1.00 89.88 102 LEU A O 1
ATOM 775 N N . ARG A 1 103 ? -3.270 -6.522 -0.965 1.00 88.88 103 ARG A N 1
ATOM 776 C CA . ARG A 1 103 ? -3.298 -7.971 -0.710 1.00 88.88 103 ARG A CA 1
ATOM 777 C C . ARG A 1 103 ? -3.535 -8.811 -1.966 1.00 88.88 103 ARG A C 1
ATOM 779 O O . ARG A 1 103 ? -2.967 -9.900 -2.074 1.00 88.88 103 ARG A O 1
ATOM 786 N N . ALA A 1 104 ? -4.351 -8.323 -2.901 1.00 88.56 104 ALA A N 1
ATOM 787 C CA . ALA A 1 104 ? -4.666 -9.012 -4.155 1.00 88.56 104 ALA A CA 1
ATOM 788 C C . ALA A 1 104 ? -3.517 -8.952 -5.179 1.00 88.56 104 ALA A C 1
ATOM 790 O O . ALA A 1 104 ? -3.356 -9.869 -5.997 1.00 88.56 104 ALA A O 1
ATOM 791 N N . ALA A 1 105 ? -2.711 -7.890 -5.131 1.00 88.12 105 ALA A N 1
ATOM 792 C CA . ALA A 1 105 ? -1.534 -7.733 -5.970 1.00 88.12 105 ALA A CA 1
ATOM 793 C C . ALA A 1 105 ? -0.441 -8.754 -5.611 1.00 88.12 105 ALA A C 1
ATOM 795 O O . ALA A 1 105 ? -0.207 -9.089 -4.444 1.00 88.12 105 ALA A O 1
ATOM 796 N N . SER A 1 106 ? 0.235 -9.263 -6.636 1.00 87.38 106 SER A N 1
ATOM 797 C CA . SER A 1 106 ? 1.382 -10.157 -6.495 1.00 87.38 106 SER A CA 1
ATOM 798 C C . SER A 1 106 ? 2.645 -9.366 -6.128 1.00 87.38 106 SER A C 1
ATOM 800 O O . SER A 1 106 ? 2.761 -8.195 -6.494 1.00 87.38 106 SER A O 1
ATOM 802 N N . PRO A 1 107 ? 3.636 -9.988 -5.463 1.00 87.00 107 PRO A N 1
ATOM 803 C CA . PRO A 1 107 ? 4.877 -9.293 -5.120 1.00 87.00 107 PRO A CA 1
ATOM 804 C C . PRO A 1 107 ? 5.629 -8.718 -6.329 1.00 87.00 107 PRO A C 1
ATOM 806 O O . PRO A 1 107 ? 6.248 -7.665 -6.230 1.00 87.00 107 PRO A O 1
ATOM 809 N N . SER A 1 108 ? 5.540 -9.373 -7.492 1.00 85.62 108 SER A N 1
ATOM 810 C CA . SER A 1 108 ? 6.122 -8.877 -8.745 1.00 85.62 108 SER A CA 1
ATOM 811 C C . SER A 1 108 ? 5.430 -7.627 -9.286 1.00 85.62 108 SER A C 1
ATOM 813 O O . SER A 1 108 ? 6.081 -6.823 -9.944 1.00 85.62 108 SER A O 1
ATOM 815 N N . GLU A 1 109 ? 4.133 -7.454 -9.014 1.00 85.31 109 GLU A N 1
ATOM 816 C CA . GLU A 1 109 ? 3.364 -6.271 -9.427 1.00 85.31 109 GLU A CA 1
ATOM 817 C C . GLU A 1 109 ? 3.581 -5.079 -8.480 1.00 85.31 109 GLU A C 1
ATOM 819 O O . GLU A 1 109 ? 3.358 -3.939 -8.876 1.00 85.31 109 GLU A O 1
ATOM 824 N N . LEU A 1 110 ? 4.036 -5.323 -7.246 1.00 89.25 110 LEU A N 1
ATOM 825 C CA . LEU A 1 110 ? 4.373 -4.297 -6.247 1.00 89.25 110 LEU A CA 1
ATOM 826 C C . LEU A 1 110 ? 5.894 -4.078 -6.106 1.00 89.25 110 LEU A C 1
ATOM 828 O O . LEU A 1 110 ? 6.369 -3.501 -5.120 1.00 89.25 110 LEU A O 1
ATOM 832 N N . LEU A 1 111 ? 6.672 -4.554 -7.082 1.00 89.25 111 LEU A N 1
ATOM 833 C CA . LEU A 1 111 ? 8.123 -4.394 -7.140 1.00 89.25 111 LEU A CA 1
ATOM 834 C C . LEU A 1 111 ? 8.485 -3.015 -7.708 1.00 89.25 111 LEU A C 1
ATOM 836 O O . LEU A 1 111 ? 9.070 -2.899 -8.776 1.00 89.25 111 LEU A O 1
ATOM 840 N N . TYR A 1 112 ? 8.146 -1.946 -6.998 1.00 89.12 112 TYR A N 1
ATOM 841 C CA . TYR A 1 112 ? 8.444 -0.579 -7.436 1.00 89.12 112 TYR A CA 1
ATOM 842 C C . TYR A 1 112 ? 9.939 -0.241 -7.448 1.00 89.12 112 TYR A C 1
ATOM 844 O O . TYR A 1 112 ? 10.339 0.712 -8.099 1.00 89.12 112 TYR A O 1
ATOM 852 N N . ALA A 1 113 ? 10.788 -1.037 -6.796 1.00 88.25 113 ALA A N 1
ATOM 853 C CA . ALA A 1 113 ? 12.240 -0.857 -6.807 1.00 88.25 113 ALA A CA 1
ATOM 854 C C . ALA A 1 113 ? 12.874 -0.846 -8.216 1.00 88.25 113 ALA A C 1
ATOM 856 O O . ALA A 1 113 ? 13.980 -0.339 -8.368 1.00 88.25 113 ALA A O 1
ATOM 857 N N . VAL A 1 114 ? 12.201 -1.394 -9.239 1.00 85.44 114 VAL A N 1
ATOM 858 C CA . VAL A 1 114 ? 12.700 -1.402 -10.631 1.00 85.44 114 VAL A CA 1
ATOM 859 C C . VAL A 1 114 ? 12.317 -0.154 -11.434 1.00 85.44 114 VAL A C 1
ATOM 861 O O . VAL A 1 114 ? 12.767 -0.016 -12.570 1.00 85.44 114 VAL A O 1
ATOM 864 N N . ASP A 1 115 ? 11.483 0.731 -10.879 1.00 86.25 115 ASP A N 1
ATOM 865 C CA . ASP A 1 115 ? 11.039 1.963 -11.530 1.00 86.25 115 ASP A CA 1
ATOM 866 C C . ASP A 1 115 ? 11.024 3.142 -10.548 1.00 86.25 115 ASP A C 1
ATOM 868 O O . ASP A 1 115 ? 10.172 3.241 -9.664 1.00 86.25 115 ASP A O 1
ATOM 872 N N . GLU A 1 116 ? 11.977 4.056 -10.724 1.00 88.12 116 GLU A N 1
ATOM 873 C CA . GLU A 1 116 ? 12.214 5.170 -9.803 1.00 88.12 116 GLU A CA 1
ATOM 874 C C . GLU A 1 116 ? 11.003 6.106 -9.692 1.00 88.12 116 GLU A C 1
ATOM 876 O O . GLU A 1 116 ? 10.646 6.535 -8.595 1.00 88.12 116 GLU A O 1
ATOM 881 N N . GLU A 1 117 ? 10.327 6.384 -10.810 1.00 88.81 117 GLU A N 1
ATOM 882 C CA . GLU A 1 117 ? 9.157 7.263 -10.829 1.00 88.81 117 GLU A CA 1
ATOM 883 C C . GLU A 1 117 ? 7.989 6.650 -10.049 1.00 88.81 117 GLU A C 1
ATOM 885 O O . GLU A 1 117 ? 7.412 7.303 -9.174 1.00 88.81 117 GLU A O 1
ATOM 890 N N . SER A 1 118 ? 7.659 5.381 -10.310 1.00 87.69 118 SER A N 1
ATOM 891 C CA . SER A 1 118 ? 6.595 4.697 -9.573 1.00 87.69 118 SER A CA 1
ATOM 892 C C . SER A 1 118 ? 6.931 4.551 -8.089 1.00 87.69 118 SER A C 1
ATOM 894 O O . SER A 1 118 ? 6.069 4.753 -7.234 1.00 87.69 118 SER A O 1
ATOM 896 N N . SER A 1 119 ? 8.193 4.255 -7.775 1.00 90.00 119 SER A N 1
ATOM 897 C CA . SER A 1 119 ? 8.721 4.179 -6.412 1.00 90.00 119 SER A CA 1
ATOM 898 C C . SER A 1 119 ? 8.552 5.502 -5.653 1.00 90.00 119 SER A C 1
ATOM 900 O O . SER A 1 119 ? 8.066 5.501 -4.518 1.00 90.00 119 SER A O 1
ATOM 902 N N . ALA A 1 120 ? 8.870 6.634 -6.292 1.00 91.44 120 ALA A N 1
ATOM 903 C CA . ALA A 1 120 ? 8.695 7.965 -5.713 1.00 91.44 120 ALA A CA 1
ATOM 904 C C . ALA A 1 120 ? 7.217 8.277 -5.437 1.00 91.44 120 ALA A C 1
ATOM 906 O O . ALA A 1 120 ? 6.875 8.744 -4.351 1.00 91.44 120 ALA A O 1
ATOM 907 N N . ARG A 1 121 ? 6.319 7.949 -6.376 1.00 91.00 121 ARG A N 1
ATOM 908 C CA . ARG A 1 121 ? 4.874 8.153 -6.179 1.00 91.00 121 ARG A CA 1
ATOM 909 C C . ARG A 1 121 ? 4.338 7.341 -5.003 1.00 91.00 121 ARG A C 1
ATOM 911 O O . ARG A 1 121 ? 3.619 7.876 -4.163 1.00 91.00 121 ARG A O 1
ATOM 918 N N . VAL A 1 122 ? 4.714 6.064 -4.888 1.00 91.50 122 VAL A N 1
ATOM 919 C CA . VAL 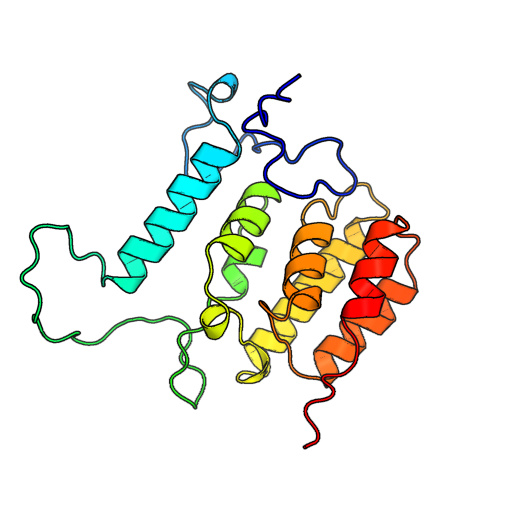A 1 122 ? 4.280 5.224 -3.756 1.00 91.50 122 VAL A CA 1
ATOM 920 C C . VAL A 1 122 ? 4.840 5.737 -2.427 1.00 91.50 122 VAL A C 1
ATOM 922 O O . VAL A 1 122 ? 4.108 5.762 -1.437 1.00 91.50 122 VAL A O 1
ATOM 925 N N . ARG A 1 123 ? 6.090 6.221 -2.388 1.00 93.81 123 ARG A N 1
ATOM 926 C CA . ARG A 1 123 ? 6.639 6.913 -1.207 1.00 93.81 123 ARG A CA 1
ATOM 927 C C . ARG A 1 123 ? 5.766 8.097 -0.802 1.00 93.81 123 ARG A C 1
ATOM 929 O O . ARG A 1 123 ? 5.473 8.250 0.387 1.00 93.81 123 ARG A O 1
ATOM 936 N N . ASP A 1 124 ? 5.360 8.921 -1.761 1.00 92.31 124 ASP A N 1
ATOM 937 C CA . ASP A 1 124 ? 4.564 10.120 -1.499 1.00 92.31 124 ASP A CA 1
ATOM 938 C C . ASP A 1 124 ? 3.169 9.756 -0.971 1.00 92.31 124 ASP A C 1
ATOM 940 O O . ASP A 1 124 ? 2.720 10.343 0.015 1.00 92.31 124 ASP A O 1
ATOM 944 N N . ILE A 1 125 ? 2.535 8.715 -1.524 1.00 91.00 125 ILE A N 1
ATOM 945 C CA . ILE A 1 125 ? 1.264 8.161 -1.024 1.00 91.00 125 ILE A CA 1
ATOM 946 C C . ILE A 1 125 ? 1.396 7.699 0.434 1.00 91.00 125 ILE A C 1
ATOM 948 O O . ILE A 1 125 ? 0.593 8.088 1.285 1.00 91.00 125 ILE A O 1
ATOM 952 N N . ILE A 1 126 ? 2.417 6.896 0.753 1.00 91.81 126 ILE A N 1
ATOM 953 C CA . ILE A 1 126 ? 2.629 6.391 2.120 1.00 91.81 126 ILE A CA 1
ATOM 954 C C . ILE A 1 126 ? 2.909 7.553 3.076 1.00 91.81 126 ILE A C 1
ATOM 956 O O . ILE A 1 126 ? 2.393 7.586 4.194 1.00 91.81 126 ILE A O 1
ATOM 960 N N . SER A 1 127 ? 3.688 8.539 2.632 1.00 90.94 127 SER A N 1
ATOM 961 C CA . SER A 1 127 ? 4.015 9.726 3.425 1.00 90.94 127 SER A CA 1
ATOM 962 C C . SER A 1 127 ? 2.790 10.614 3.670 1.00 90.94 127 SER A C 1
ATOM 964 O O . SER A 1 127 ? 2.657 11.203 4.749 1.00 90.94 127 SER A O 1
ATOM 966 N N . ALA A 1 128 ? 1.867 10.684 2.710 1.00 89.62 128 ALA A N 1
ATOM 967 C CA . ALA A 1 128 ? 0.591 11.373 2.852 1.00 89.62 128 ALA A CA 1
ATOM 968 C C . ALA A 1 128 ? -0.320 10.667 3.870 1.00 89.62 128 ALA A C 1
ATOM 970 O O . ALA A 1 128 ? -0.826 11.322 4.781 1.00 89.62 128 ALA A O 1
ATOM 971 N N . GLU A 1 129 ? -0.455 9.338 3.793 1.00 88.56 129 GLU A N 1
ATOM 972 C CA . GLU A 1 129 ? -1.206 8.540 4.778 1.00 88.56 129 GLU A CA 1
ATOM 973 C C . GLU A 1 129 ? -0.624 8.689 6.191 1.00 88.56 129 GLU A C 1
ATOM 975 O O . GLU A 1 129 ? -1.355 8.895 7.161 1.00 88.56 129 GLU A O 1
ATOM 980 N N . ALA A 1 130 ? 0.704 8.659 6.300 1.00 88.44 130 ALA A N 1
ATOM 981 C CA . ALA A 1 130 ? 1.431 8.876 7.543 1.00 88.44 130 ALA A CA 1
ATOM 982 C C . ALA A 1 130 ? 1.178 10.278 8.122 1.00 88.44 130 ALA A C 1
ATOM 984 O O . ALA A 1 130 ? 0.922 10.430 9.314 1.00 88.44 130 ALA A O 1
ATOM 985 N N . SER A 1 131 ? 1.171 11.313 7.282 1.00 88.19 131 SER A N 1
ATOM 986 C CA . SER A 1 131 ? 0.869 12.684 7.717 1.00 88.19 131 SER A CA 1
ATOM 987 C C . SER A 1 131 ? -0.596 12.849 8.139 1.00 88.19 131 SER A C 1
ATOM 989 O O . SER A 1 131 ? -0.892 13.580 9.086 1.00 88.19 131 SER A O 1
ATOM 991 N N . ALA A 1 132 ? -1.514 12.146 7.471 1.00 86.38 132 ALA A N 1
ATOM 992 C CA . ALA A 1 132 ? -2.938 12.158 7.789 1.00 86.38 132 ALA A CA 1
ATOM 993 C C . ALA A 1 132 ? -3.271 11.425 9.101 1.00 86.38 132 ALA A C 1
ATOM 995 O O . ALA A 1 132 ? -4.303 11.723 9.706 1.00 86.38 132 ALA A O 1
ATOM 996 N N . TRP A 1 133 ? -2.400 10.523 9.569 1.00 84.75 133 TRP A N 1
ATOM 997 C CA . TRP A 1 133 ? -2.574 9.749 10.805 1.00 84.75 133 TRP A CA 1
ATOM 998 C C . TRP A 1 133 ? -2.925 10.623 12.019 1.00 84.75 133 TRP A C 1
ATOM 1000 O O . TRP A 1 133 ? -3.905 10.372 12.719 1.00 84.75 133 TRP A O 1
ATOM 1010 N N . ASN A 1 134 ? -2.181 11.713 12.239 1.00 79.00 134 ASN A N 1
ATOM 1011 C CA . ASN A 1 134 ? -2.410 12.606 13.384 1.00 79.00 134 ASN A CA 1
ATOM 1012 C C . ASN A 1 134 ? -3.771 13.324 13.333 1.00 79.00 134 ASN A C 1
ATOM 1014 O O . ASN A 1 134 ? -4.275 13.749 14.370 1.00 79.00 134 ASN A O 1
ATOM 1018 N N . ASN A 1 135 ? -4.373 13.435 12.147 1.00 81.62 135 ASN A N 1
ATOM 1019 C CA . ASN A 1 135 ? -5.666 14.081 11.924 1.00 81.62 135 ASN A CA 1
ATOM 1020 C C . ASN A 1 135 ? -6.828 13.068 11.871 1.00 81.62 135 ASN A C 1
ATOM 1022 O O . ASN A 1 135 ? -7.922 13.413 11.427 1.00 81.62 135 ASN A O 1
ATOM 1026 N N . GLY A 1 136 ? -6.605 11.813 12.284 1.00 72.25 136 GLY A N 1
ATOM 1027 C CA . GLY A 1 136 ? -7.612 10.745 12.229 1.00 72.25 136 GLY A CA 1
ATOM 1028 C C . GLY A 1 136 ? -7.851 10.169 10.825 1.00 72.25 136 GLY A C 1
ATOM 1029 O O . GLY A 1 136 ? -8.851 9.478 10.605 1.00 72.25 136 GLY A O 1
ATOM 1030 N N . GLY A 1 137 ? -6.958 10.468 9.877 1.00 77.56 137 GLY A N 1
ATOM 1031 C CA . GLY A 1 137 ? -6.853 9.809 8.575 1.00 77.56 137 GLY A CA 1
ATOM 1032 C C . GLY A 1 137 ? -5.864 8.640 8.613 1.00 77.56 137 GLY A C 1
ATOM 1033 O O . GLY A 1 137 ? -5.587 8.089 9.674 1.00 77.56 137 GLY A O 1
ATOM 1034 N N . GLY A 1 138 ? -5.326 8.239 7.458 1.00 79.88 138 GLY A N 1
ATOM 1035 C CA . GLY A 1 138 ? -4.267 7.222 7.419 1.00 79.88 138 GLY A CA 1
ATOM 1036 C C . GLY A 1 138 ? -4.750 5.792 7.689 1.00 79.88 138 GLY A C 1
ATOM 1037 O O . GLY A 1 138 ? -3.986 4.960 8.174 1.00 79.88 138 GLY A O 1
ATOM 1038 N N . ALA A 1 139 ? -6.030 5.488 7.446 1.00 81.94 139 ALA A N 1
ATOM 1039 C CA . ALA A 1 139 ? -6.609 4.197 7.825 1.00 81.94 139 ALA A CA 1
ATOM 1040 C C . ALA A 1 139 ? -5.990 3.007 7.067 1.00 81.94 139 ALA A C 1
ATOM 1042 O O . ALA A 1 139 ? -6.005 1.901 7.601 1.00 81.94 139 ALA A O 1
ATOM 1043 N N . ALA A 1 140 ? -5.417 3.231 5.876 1.00 85.38 140 ALA A N 1
ATOM 1044 C CA . ALA A 1 140 ? -4.724 2.203 5.094 1.00 85.38 140 ALA A CA 1
ATOM 1045 C C . ALA A 1 140 ? -3.235 2.063 5.452 1.00 85.38 140 ALA A C 1
ATOM 1047 O O . ALA A 1 140 ? -2.586 1.124 4.991 1.00 85.38 140 ALA A O 1
ATOM 1048 N N . LEU A 1 141 ? -2.681 2.971 6.266 1.00 89.12 141 LEU A N 1
ATOM 1049 C CA . LEU A 1 141 ? -1.261 2.972 6.619 1.00 89.12 141 LEU A CA 1
ATOM 1050 C C . LEU A 1 141 ? -0.774 1.621 7.177 1.00 89.12 141 LEU A C 1
ATOM 1052 O O . LEU A 1 141 ? 0.269 1.162 6.716 1.00 89.12 141 LEU A O 1
ATOM 1056 N N . PRO A 1 142 ? -1.499 0.930 8.086 1.00 89.50 142 PRO A N 1
ATOM 1057 C CA . PRO A 1 142 ? -1.074 -0.385 8.570 1.00 89.50 142 PRO A CA 1
ATOM 1058 C C . PRO A 1 142 ? -0.887 -1.426 7.462 1.00 89.50 142 PRO A C 1
ATOM 1060 O O . PRO A 1 142 ? 0.046 -2.218 7.529 1.00 89.50 142 PRO A O 1
ATOM 1063 N N . GLU A 1 143 ? -1.727 -1.412 6.425 1.00 90.31 143 GLU A N 1
ATOM 1064 C CA . GLU A 1 143 ? -1.643 -2.358 5.305 1.00 90.31 143 GLU A CA 1
ATOM 1065 C C . GLU A 1 143 ? -0.463 -2.038 4.381 1.00 90.31 143 GLU A C 1
ATOM 1067 O O . GLU A 1 143 ? 0.222 -2.953 3.926 1.00 90.31 143 GLU A O 1
ATOM 1072 N N . PHE A 1 144 ? -0.151 -0.754 4.168 1.00 91.62 144 PHE A N 1
ATOM 1073 C CA . PHE A 1 144 ? 1.079 -0.362 3.471 1.00 91.62 144 PHE A CA 1
ATOM 1074 C C . PHE A 1 144 ? 2.330 -0.801 4.240 1.00 91.62 144 PHE A C 1
ATOM 1076 O O . PHE A 1 144 ? 3.253 -1.359 3.643 1.00 91.62 144 PHE A O 1
ATOM 1083 N N . LEU A 1 145 ? 2.358 -0.596 5.562 1.00 90.94 145 LEU A N 1
ATOM 1084 C CA . LEU A 1 145 ? 3.472 -1.042 6.403 1.00 90.94 145 LEU A CA 1
ATOM 1085 C C . LEU A 1 145 ? 3.600 -2.562 6.407 1.00 90.94 145 LEU A C 1
ATOM 1087 O O . LEU A 1 145 ? 4.710 -3.071 6.300 1.00 90.94 145 LEU A O 1
ATOM 1091 N N . LEU A 1 146 ? 2.484 -3.289 6.467 1.00 91.12 146 LEU A N 1
ATOM 1092 C CA . LEU A 1 146 ? 2.482 -4.745 6.379 1.00 91.12 146 LEU A CA 1
ATOM 1093 C C . LEU A 1 146 ? 3.030 -5.225 5.031 1.00 91.12 146 LEU A C 1
ATOM 1095 O O . LEU A 1 146 ? 3.842 -6.149 4.991 1.00 91.12 146 LEU A O 1
ATOM 1099 N N . ALA A 1 147 ? 2.620 -4.603 3.924 1.00 91.62 147 ALA A N 1
ATOM 1100 C CA . ALA A 1 147 ? 3.110 -4.952 2.594 1.00 91.62 147 ALA A CA 1
ATOM 1101 C C . ALA A 1 147 ? 4.627 -4.723 2.456 1.00 91.62 147 ALA A C 1
ATOM 1103 O O . ALA A 1 147 ? 5.309 -5.557 1.857 1.00 91.62 147 ALA A O 1
ATOM 1104 N N . LEU A 1 148 ? 5.157 -3.642 3.042 1.00 91.25 148 LEU A N 1
ATOM 1105 C CA . LEU A 1 148 ? 6.599 -3.380 3.103 1.00 91.25 148 LEU A CA 1
ATOM 1106 C C . LEU A 1 148 ? 7.327 -4.376 4.021 1.00 91.25 148 LEU A C 1
ATOM 1108 O O . LEU A 1 148 ? 8.313 -4.978 3.605 1.00 91.25 148 LEU A O 1
ATOM 1112 N N . ALA A 1 149 ? 6.830 -4.588 5.243 1.00 89.31 149 ALA A N 1
ATOM 1113 C CA . ALA A 1 149 ? 7.442 -5.469 6.243 1.00 89.31 149 ALA A CA 1
ATOM 1114 C C . ALA A 1 149 ? 7.506 -6.927 5.764 1.00 89.31 149 ALA A C 1
ATOM 1116 O O . ALA A 1 149 ? 8.493 -7.623 5.963 1.00 89.31 149 ALA A O 1
ATOM 1117 N N . THR A 1 150 ? 6.475 -7.383 5.052 1.00 89.38 150 THR A N 1
ATOM 1118 C CA . THR A 1 150 ? 6.430 -8.733 4.465 1.00 89.38 150 THR A CA 1
ATOM 1119 C C . THR A 1 150 ? 7.205 -8.857 3.149 1.00 89.38 150 THR A C 1
ATOM 1121 O O . THR A 1 150 ? 7.149 -9.907 2.508 1.00 89.38 150 THR A O 1
ATOM 1124 N N . LYS A 1 151 ? 7.899 -7.795 2.710 1.00 88.06 151 LYS A N 1
ATOM 1125 C CA . LYS A 1 151 ? 8.613 -7.698 1.423 1.00 88.06 151 LYS A CA 1
ATOM 1126 C C . LYS A 1 151 ? 7.736 -7.966 0.191 1.00 88.06 151 LYS A C 1
ATOM 1128 O O . LYS A 1 151 ? 8.257 -8.191 -0.902 1.00 88.06 151 LYS A O 1
ATOM 1133 N N . ARG A 1 152 ? 6.406 -7.931 0.342 1.00 90.06 152 ARG A N 1
ATOM 1134 C CA . ARG A 1 152 ? 5.464 -8.042 -0.781 1.00 90.06 152 ARG A CA 1
ATOM 1135 C C . ARG A 1 152 ? 5.500 -6.799 -1.652 1.00 90.06 152 ARG A C 1
ATOM 1137 O O . ARG A 1 152 ? 5.362 -6.921 -2.859 1.00 90.06 152 ARG A O 1
ATOM 1144 N N . MET A 1 153 ? 5.687 -5.632 -1.048 1.00 91.38 153 MET A N 1
ATOM 1145 C CA . MET A 1 153 ? 5.937 -4.378 -1.745 1.00 91.38 153 MET A CA 1
ATOM 1146 C C . MET A 1 153 ? 7.385 -3.966 -1.510 1.00 91.38 153 MET A C 1
ATOM 1148 O O . MET A 1 153 ? 7.863 -3.994 -0.377 1.00 91.38 153 MET A O 1
ATOM 1152 N N . ARG A 1 154 ? 8.085 -3.578 -2.576 1.00 90.88 154 ARG A N 1
ATOM 1153 C CA . ARG A 1 154 ? 9.489 -3.155 -2.503 1.00 90.88 154 ARG A CA 1
ATOM 1154 C C . ARG A 1 154 ? 9.650 -1.817 -3.201 1.00 90.88 154 ARG A C 1
ATOM 1156 O O . ARG A 1 154 ? 9.326 -1.703 -4.377 1.00 90.88 154 ARG A O 1
ATOM 1163 N N . LEU A 1 155 ? 10.156 -0.829 -2.473 1.00 90.62 155 LEU A N 1
ATOM 1164 C CA . LEU A 1 155 ? 10.535 0.478 -3.007 1.00 90.62 155 LEU A CA 1
ATOM 1165 C C . LEU A 1 155 ? 12.041 0.508 -3.282 1.00 90.62 155 LEU A C 1
ATOM 1167 O O . LEU A 1 155 ? 12.777 -0.363 -2.822 1.00 90.62 155 LEU A O 1
ATOM 1171 N N . ALA A 1 156 ? 12.485 1.528 -4.007 1.00 92.12 156 ALA A N 1
ATOM 1172 C CA . ALA A 1 156 ? 13.904 1.851 -4.116 1.00 92.12 156 ALA A CA 1
ATOM 1173 C C . ALA A 1 156 ? 14.456 2.210 -2.728 1.00 92.12 156 ALA A C 1
ATOM 1175 O O . ALA A 1 156 ? 13.752 2.832 -1.928 1.00 92.12 156 ALA A O 1
ATOM 1176 N N . ASP A 1 157 ? 15.708 1.849 -2.441 1.00 89.56 157 ASP A N 1
ATOM 1177 C CA . ASP A 1 157 ? 16.281 1.988 -1.094 1.00 89.56 157 ASP A CA 1
ATOM 1178 C C . ASP A 1 157 ? 16.261 3.437 -0.584 1.00 89.56 157 ASP A C 1
ATOM 1180 O O . ASP A 1 157 ? 15.972 3.676 0.590 1.00 89.56 157 ASP A O 1
ATOM 1184 N N . ALA A 1 158 ? 16.492 4.413 -1.470 1.00 90.31 158 ALA A N 1
ATOM 1185 C CA . ALA A 1 158 ? 16.407 5.837 -1.143 1.00 90.31 158 ALA A CA 1
ATOM 1186 C C . ALA A 1 158 ? 14.991 6.234 -0.689 1.00 90.31 158 ALA A C 1
ATOM 1188 O O . ALA A 1 158 ? 14.810 6.852 0.357 1.00 90.31 158 ALA A O 1
ATOM 1189 N N . HIS A 1 159 ? 13.969 5.802 -1.426 1.00 92.00 159 HIS A N 1
ATOM 1190 C CA . HIS A 1 159 ? 12.575 6.082 -1.093 1.00 92.00 159 HIS A CA 1
ATOM 1191 C C . HIS A 1 159 ? 12.106 5.330 0.151 1.00 92.00 159 HIS A C 1
ATOM 1193 O O . HIS A 1 159 ? 11.358 5.876 0.961 1.00 92.00 159 HIS A O 1
ATOM 1199 N N . LEU A 1 160 ? 12.565 4.092 0.345 1.00 90.31 160 LEU A N 1
ATOM 1200 C CA . LEU A 1 160 ? 12.288 3.333 1.559 1.00 90.31 160 LEU A CA 1
ATOM 1201 C C . LEU A 1 160 ? 12.888 4.026 2.788 1.00 90.31 160 LEU A C 1
ATOM 1203 O O . LEU A 1 160 ? 12.242 4.106 3.836 1.00 90.31 160 LEU A O 1
ATOM 1207 N N . HIS A 1 161 ? 14.104 4.560 2.654 1.00 90.25 161 HIS A N 1
ATOM 1208 C CA . HIS A 1 161 ? 14.745 5.358 3.691 1.00 90.25 161 HIS A CA 1
ATOM 1209 C C . HIS A 1 161 ? 13.926 6.612 4.027 1.00 90.25 161 HIS A C 1
ATOM 1211 O O . HIS A 1 161 ? 13.640 6.842 5.204 1.00 90.25 161 HIS A O 1
ATOM 1217 N N . ASP A 1 162 ? 13.475 7.364 3.018 1.00 91.31 162 ASP A N 1
ATOM 1218 C CA . ASP A 1 162 ? 12.623 8.545 3.206 1.00 91.31 162 ASP A CA 1
ATOM 1219 C C . ASP A 1 162 ? 11.343 8.209 3.989 1.00 91.31 162 ASP A C 1
ATOM 1221 O O . ASP A 1 162 ? 11.019 8.881 4.975 1.00 91.31 162 ASP A O 1
ATOM 1225 N N . VAL A 1 163 ? 10.645 7.130 3.601 1.00 90.62 163 VAL A N 1
ATOM 1226 C CA . VAL A 1 163 ? 9.439 6.653 4.301 1.00 90.62 163 VAL A CA 1
ATOM 1227 C C . VAL A 1 163 ? 9.752 6.356 5.768 1.00 90.62 163 VAL A C 1
ATOM 1229 O O . VAL A 1 163 ? 9.025 6.803 6.655 1.00 90.62 163 VAL A O 1
ATOM 1232 N N . ARG A 1 164 ? 10.847 5.645 6.060 1.00 89.00 164 ARG A N 1
ATOM 1233 C CA . ARG A 1 164 ? 11.229 5.294 7.440 1.00 89.00 164 ARG A CA 1
ATOM 1234 C C . ARG A 1 164 ? 11.547 6.522 8.285 1.00 89.00 164 ARG A C 1
ATOM 1236 O O . ARG A 1 164 ? 11.089 6.612 9.423 1.00 89.00 164 ARG A O 1
ATOM 1243 N N . VAL A 1 165 ? 12.301 7.474 7.735 1.00 89.38 165 VAL A N 1
ATOM 1244 C CA . VAL A 1 165 ? 12.622 8.735 8.418 1.00 89.38 165 VAL A CA 1
ATOM 1245 C C . VAL A 1 165 ? 11.352 9.526 8.717 1.00 89.38 165 VAL A C 1
ATOM 1247 O O . VAL A 1 165 ? 11.238 10.124 9.788 1.00 89.38 165 VAL A O 1
ATOM 1250 N N . HIS A 1 166 ? 10.388 9.533 7.795 1.00 89.31 166 HIS A N 1
ATOM 1251 C CA . HIS A 1 166 ? 9.109 10.205 8.000 1.00 89.31 166 HIS A CA 1
ATOM 1252 C C . HIS A 1 166 ? 8.262 9.523 9.080 1.00 89.31 166 HIS A C 1
ATOM 1254 O O . HIS A 1 166 ? 7.813 10.181 10.017 1.00 89.31 166 HIS A O 1
ATOM 1260 N N . LEU A 1 167 ? 8.115 8.198 9.012 1.00 87.31 167 LEU A N 1
ATOM 1261 C CA . LEU A 1 167 ? 7.351 7.413 9.986 1.00 87.31 167 LEU A CA 1
ATOM 1262 C C . LEU A 1 167 ? 7.937 7.490 11.400 1.00 87.31 167 LEU A C 1
ATOM 1264 O O . LEU A 1 167 ? 7.183 7.579 12.367 1.00 87.31 167 LEU A O 1
ATOM 1268 N N . GLY A 1 168 ? 9.267 7.534 11.532 1.00 84.38 168 GLY A N 1
ATOM 1269 C CA . GLY A 1 168 ? 9.948 7.660 12.825 1.00 84.38 168 GLY A CA 1
ATOM 1270 C C . GLY A 1 168 ? 9.660 8.971 13.570 1.00 84.38 168 GLY A C 1
ATOM 1271 O O . GLY A 1 168 ? 9.890 9.055 14.774 1.00 84.38 168 GLY A O 1
ATOM 1272 N N . LYS A 1 169 ? 9.130 9.994 12.886 1.00 86.69 169 LYS A N 1
ATOM 1273 C CA . LYS A 1 169 ? 8.714 11.267 13.505 1.00 86.69 169 LYS A CA 1
ATOM 1274 C C . LYS A 1 169 ? 7.305 11.206 14.100 1.00 86.69 169 LYS A C 1
ATOM 1276 O O . LYS A 1 169 ? 6.908 12.124 14.819 1.00 86.69 169 LYS A O 1
ATOM 1281 N N . LEU A 1 170 ? 6.532 10.170 13.782 1.00 85.25 170 LEU A N 1
ATOM 1282 C CA . LEU A 1 170 ? 5.126 10.057 14.152 1.00 85.25 170 LEU A CA 1
ATOM 1283 C C . LEU A 1 170 ? 4.939 9.232 15.426 1.00 85.25 170 LEU A C 1
ATOM 1285 O O . LEU A 1 170 ? 5.702 8.319 15.734 1.00 85.25 170 LEU A O 1
ATOM 1289 N N . LYS A 1 171 ? 3.870 9.535 16.167 1.00 84.56 171 LYS A N 1
ATOM 1290 C CA . LYS A 1 171 ? 3.438 8.729 17.314 1.00 84.56 171 LYS A CA 1
ATOM 1291 C C . LYS A 1 171 ? 2.487 7.639 16.830 1.00 84.56 171 LYS A C 1
ATOM 1293 O O . LYS A 1 171 ? 1.273 7.8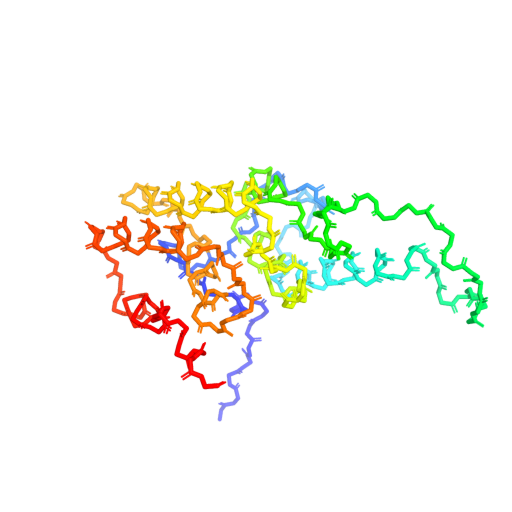32 16.800 1.00 84.56 171 LYS A O 1
ATOM 1298 N N . LEU A 1 172 ? 3.063 6.513 16.425 1.00 84.94 172 LEU A N 1
ATOM 1299 C CA . LEU A 1 172 ? 2.322 5.350 15.945 1.00 84.94 172 LEU A CA 1
ATOM 1300 C C . LEU A 1 172 ? 2.115 4.311 17.066 1.00 84.94 172 LEU A C 1
ATOM 1302 O O . LEU A 1 172 ? 2.913 4.253 18.005 1.00 84.94 172 LEU A O 1
ATOM 1306 N N . PRO A 1 173 ? 1.052 3.488 16.990 1.00 85.50 173 PRO A N 1
ATOM 1307 C CA . PRO A 1 173 ? 0.842 2.356 17.886 1.00 85.50 173 PRO A CA 1
ATOM 1308 C C . PRO A 1 173 ? 2.027 1.372 17.892 1.00 85.50 173 PRO A C 1
ATOM 1310 O O . PRO A 1 173 ? 2.685 1.221 16.860 1.00 85.50 173 PRO A O 1
ATOM 1313 N N . PRO A 1 174 ? 2.255 0.630 18.997 1.00 84.81 174 PRO A N 1
ATOM 1314 C CA . PRO A 1 174 ? 3.384 -0.299 19.117 1.00 84.81 174 PRO A CA 1
ATOM 1315 C C . PRO A 1 174 ? 3.483 -1.310 17.969 1.00 84.81 174 PRO A C 1
ATOM 1317 O O . PRO A 1 174 ? 4.547 -1.456 17.384 1.00 84.81 174 PRO A O 1
ATOM 1320 N N . TYR A 1 175 ? 2.360 -1.908 17.556 1.00 85.00 175 TYR A N 1
ATOM 1321 C CA . TYR A 1 175 ? 2.356 -2.891 16.467 1.00 85.00 175 TYR A CA 1
ATOM 1322 C C . TYR A 1 175 ? 2.820 -2.306 15.119 1.00 85.00 175 TYR A C 1
ATOM 1324 O O . TYR A 1 175 ? 3.405 -3.012 14.305 1.00 85.00 175 TYR A O 1
ATOM 1332 N N . MET A 1 176 ? 2.575 -1.013 14.860 1.00 85.38 176 MET A N 1
ATOM 1333 C CA . MET A 1 176 ? 3.047 -0.352 13.636 1.00 85.38 176 MET A CA 1
ATOM 1334 C C . MET A 1 176 ? 4.536 -0.041 13.721 1.00 85.38 176 MET A C 1
ATOM 1336 O O . MET A 1 176 ? 5.228 -0.115 12.711 1.00 85.38 176 MET A O 1
ATOM 1340 N N . MET A 1 177 ? 5.035 0.275 14.917 1.00 85.38 177 MET A N 1
ATOM 1341 C CA . MET A 1 177 ? 6.471 0.423 15.146 1.00 85.38 177 MET A CA 1
ATOM 1342 C C . MET A 1 177 ? 7.203 -0.903 14.925 1.00 85.38 177 MET A C 1
ATOM 1344 O O . MET A 1 177 ? 8.263 -0.904 14.305 1.00 85.38 177 MET A O 1
ATOM 1348 N N . ASP A 1 178 ? 6.613 -2.027 15.341 1.00 86.88 178 ASP A N 1
ATOM 1349 C CA . ASP A 1 178 ? 7.158 -3.362 15.067 1.00 86.88 178 ASP A CA 1
ATOM 1350 C C . ASP A 1 178 ? 7.235 -3.638 13.558 1.00 86.88 178 ASP A C 1
ATOM 1352 O O . ASP A 1 178 ? 8.279 -4.062 13.065 1.00 86.88 178 ASP A O 1
ATOM 1356 N N . LEU A 1 179 ? 6.182 -3.300 12.800 1.00 87.25 179 LEU A N 1
ATOM 1357 C CA . LEU A 1 179 ? 6.212 -3.385 11.334 1.00 87.25 179 LEU A CA 1
ATOM 1358 C C . LEU A 1 179 ? 7.314 -2.500 10.737 1.00 87.25 179 LEU A C 1
ATOM 1360 O O . LEU A 1 179 ? 8.035 -2.946 9.856 1.00 87.25 179 LEU A O 1
ATOM 1364 N N . ILE A 1 180 ? 7.488 -1.268 11.223 1.00 87.12 180 ILE A N 1
ATOM 1365 C CA . ILE A 1 180 ? 8.537 -0.353 10.739 1.00 87.12 180 ILE A CA 1
ATOM 1366 C C . ILE A 1 180 ? 9.941 -0.900 11.004 1.00 87.12 180 ILE A C 1
ATOM 1368 O O . ILE A 1 180 ? 10.832 -0.729 10.168 1.00 87.12 180 ILE A O 1
ATOM 1372 N N . ASN A 1 181 ? 10.142 -1.559 12.144 1.00 85.62 181 ASN A N 1
ATOM 1373 C CA . ASN A 1 181 ? 11.411 -2.198 12.478 1.00 85.62 181 ASN A CA 1
ATOM 1374 C C . ASN A 1 181 ? 11.724 -3.365 11.530 1.00 85.62 181 ASN A C 1
ATOM 1376 O O . ASN A 1 181 ? 12.881 -3.535 11.148 1.00 85.62 181 ASN A O 1
ATOM 1380 N N . GLU A 1 182 ? 10.699 -4.102 11.098 1.00 86.94 182 GLU A N 1
ATOM 1381 C CA . GLU A 1 182 ? 10.828 -5.208 10.142 1.00 86.94 182 GLU A CA 1
ATOM 1382 C C . GLU A 1 182 ? 11.097 -4.737 8.701 1.00 86.94 182 GLU A C 1
ATOM 1384 O O . GLU A 1 182 ? 11.692 -5.465 7.911 1.00 86.94 182 GLU A O 1
ATOM 1389 N N . ILE A 1 183 ? 10.791 -3.475 8.362 1.00 83.19 183 ILE A N 1
ATOM 1390 C CA . ILE A 1 183 ? 11.176 -2.815 7.089 1.00 83.19 183 ILE A CA 1
ATOM 1391 C C . ILE A 1 183 ? 12.706 -2.525 7.051 1.00 83.19 183 ILE A C 1
ATOM 1393 O O . ILE A 1 183 ? 13.196 -1.587 6.418 1.00 83.19 183 ILE A O 1
ATOM 1397 N N . GLY A 1 184 ? 13.500 -3.319 7.777 1.00 65.44 184 GLY A N 1
ATOM 1398 C CA . GLY A 1 184 ? 14.956 -3.275 7.844 1.00 65.44 184 GLY A CA 1
ATOM 1399 C C . GLY A 1 184 ? 15.614 -3.314 6.459 1.00 65.44 184 GLY A C 1
ATOM 1400 O O . GLY A 1 184 ? 14.997 -3.769 5.495 1.00 65.44 184 GLY A O 1
ATOM 1401 N N . PRO A 1 185 ? 16.855 -2.800 6.3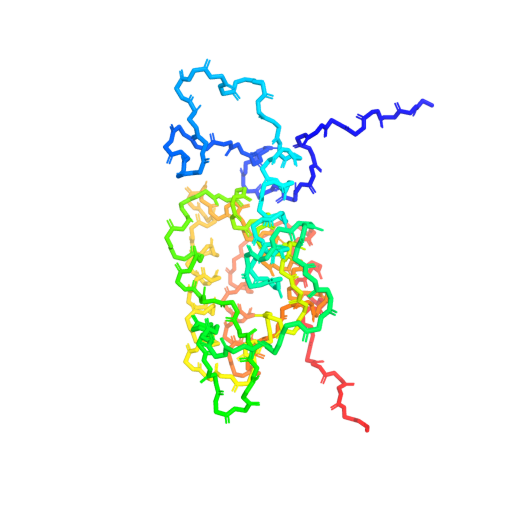29 1.00 53.75 185 PRO A N 1
ATOM 1402 C CA . PRO A 1 185 ? 17.551 -2.834 5.049 1.00 53.75 185 PRO A CA 1
ATOM 1403 C C . PRO A 1 185 ? 17.603 -4.282 4.572 1.00 53.75 185 PRO A C 1
ATOM 1405 O O . PRO A 1 185 ? 17.912 -5.173 5.365 1.00 53.75 185 PRO A O 1
ATOM 1408 N N . SER A 1 186 ? 17.258 -4.508 3.304 1.00 47.59 186 SER A N 1
ATOM 1409 C CA . SER A 1 186 ? 17.392 -5.813 2.665 1.00 47.59 186 SER A CA 1
ATOM 1410 C C . SER A 1 186 ? 18.816 -6.302 2.913 1.00 47.59 186 SER A C 1
ATOM 1412 O O . SER A 1 186 ? 19.763 -5.817 2.301 1.00 47.59 186 SER A O 1
ATOM 1414 N N . SER A 1 187 ? 18.983 -7.238 3.841 1.00 41.03 187 SER A N 1
ATOM 1415 C CA . SER A 1 187 ? 20.198 -8.022 4.014 1.00 41.03 187 SER A CA 1
ATOM 1416 C C . SER A 1 187 ? 20.308 -9.021 2.858 1.00 41.03 187 SER A C 1
ATOM 1418 O O . SER A 1 187 ? 20.423 -10.218 3.086 1.00 41.03 187 SER A O 1
ATOM 1420 N N . ASP A 1 188 ? 20.204 -8.525 1.627 1.00 43.94 188 ASP A N 1
ATOM 1421 C CA . ASP A 1 188 ? 20.476 -9.264 0.399 1.00 43.94 188 ASP A CA 1
ATOM 1422 C C . ASP A 1 188 ? 21.843 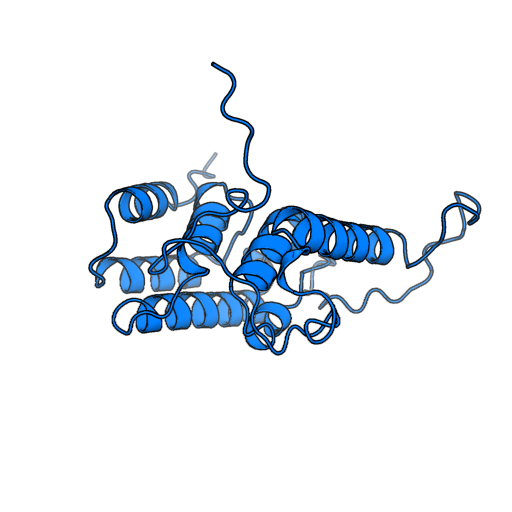-8.768 -0.084 1.00 43.94 188 ASP A C 1
ATOM 1424 O O . ASP A 1 188 ? 21.990 -8.040 -1.065 1.00 43.94 188 ASP A O 1
ATOM 1428 N N . GLY A 1 189 ? 22.834 -9.088 0.742 1.00 44.41 189 GLY A N 1
ATOM 1429 C CA . GLY A 1 189 ? 24.254 -8.970 0.478 1.00 44.41 189 GLY A CA 1
ATOM 1430 C C . GLY A 1 189 ? 24.885 -10.322 0.768 1.00 44.41 189 GLY A C 1
ATOM 1431 O O . GLY A 1 189 ? 25.584 -10.456 1.765 1.00 44.41 189 GLY A O 1
ATOM 1432 N N . GLU A 1 190 ? 24.574 -11.304 -0.076 1.00 32.72 190 GLU A N 1
ATOM 1433 C CA . GLU A 1 190 ? 25.360 -12.520 -0.323 1.00 32.72 190 GLU A CA 1
ATOM 1434 C C . GLU A 1 190 ? 25.085 -13.027 -1.743 1.00 32.72 190 GLU A C 1
ATOM 1436 O O . GLU A 1 190 ? 23.894 -13.111 -2.125 1.00 32.72 190 GLU A O 1
#